Protein AF-A0A9E2EZK0-F1 (afdb_monomer_lite)

pLDDT: mean 88.4, std 8.46, range [56.69, 98.06]

Radius of gyration: 24.18 Å; chains: 1; bounding box: 55×46×65 Å

Structure (mmCIF, N/CA/C/O backbone):
data_AF-A0A9E2EZK0-F1
#
_entry.id   AF-A0A9E2EZK0-F1
#
loop_
_atom_site.group_PDB
_atom_site.id
_atom_site.type_symbol
_atom_site.label_atom_id
_atom_site.label_alt_id
_atom_site.label_comp_id
_atom_site.label_asym_id
_atom_site.label_entity_id
_atom_site.label_seq_id
_atom_site.pdbx_PDB_ins_code
_atom_site.Cartn_x
_atom_site.Cartn_y
_atom_site.Cartn_z
_atom_site.occupancy
_atom_site.B_iso_or_equiv
_atom_site.auth_seq_id
_atom_site.auth_comp_id
_atom_site.auth_asym_id
_atom_site.auth_atom_id
_atom_site.pdbx_PDB_model_num
ATOM 1 N N . ILE A 1 1 ? 18.521 22.315 -2.886 1.00 78.44 1 ILE A N 1
ATOM 2 C CA . ILE A 1 1 ? 18.704 21.002 -2.222 1.00 78.44 1 ILE A CA 1
ATOM 3 C C . ILE A 1 1 ? 19.716 20.173 -2.999 1.00 78.44 1 ILE A C 1
ATOM 5 O O . ILE A 1 1 ? 20.824 20.057 -2.509 1.00 78.44 1 ILE A O 1
ATOM 9 N N . LEU A 1 2 ? 19.418 19.739 -4.230 1.00 88.00 2 LEU A N 1
ATOM 10 C CA . LEU A 1 2 ? 20.352 18.929 -5.036 1.00 88.00 2 LEU A CA 1
ATOM 11 C C . LEU A 1 2 ? 21.701 19.602 -5.347 1.00 88.00 2 LEU A C 1
ATOM 13 O O . LEU A 1 2 ? 22.706 18.924 -5.476 1.00 88.00 2 LEU A O 1
ATOM 17 N N . ALA A 1 3 ? 21.755 20.939 -5.400 1.00 88.62 3 ALA A N 1
ATOM 18 C CA . ALA A 1 3 ? 23.020 21.676 -5.518 1.00 88.62 3 ALA A CA 1
ATOM 19 C C . ALA A 1 3 ? 23.922 21.592 -4.264 1.00 88.62 3 ALA A C 1
ATOM 21 O O . ALA A 1 3 ? 25.078 21.993 -4.319 1.00 88.62 3 ALA A O 1
ATOM 22 N N . ILE A 1 4 ? 23.374 21.142 -3.131 1.00 90.12 4 ILE A N 1
ATOM 23 C CA . ILE A 1 4 ? 24.072 20.996 -1.845 1.00 90.12 4 ILE A CA 1
ATOM 24 C C . ILE A 1 4 ? 24.354 19.514 -1.575 1.00 90.12 4 ILE A C 1
ATOM 26 O O . ILE A 1 4 ? 25.453 19.179 -1.146 1.00 90.12 4 ILE A O 1
ATOM 30 N N . ASP A 1 5 ? 23.372 18.645 -1.824 1.00 87.38 5 ASP A N 1
ATOM 31 C CA . ASP A 1 5 ? 23.476 17.196 -1.650 1.00 87.38 5 ASP A CA 1
ATOM 32 C C . ASP A 1 5 ? 22.608 16.483 -2.699 1.00 87.38 5 ASP A C 1
ATOM 34 O O . ASP A 1 5 ? 21.376 16.586 -2.681 1.00 87.38 5 ASP A O 1
ATOM 38 N N . ASP A 1 6 ? 23.258 15.782 -3.629 1.00 87.88 6 ASP A N 1
ATOM 39 C CA . ASP A 1 6 ? 22.617 14.983 -4.675 1.00 87.88 6 ASP A CA 1
ATOM 40 C C . ASP A 1 6 ? 22.294 13.547 -4.222 1.00 87.88 6 ASP A C 1
ATOM 42 O O . ASP A 1 6 ? 21.644 12.798 -4.952 1.00 87.88 6 ASP A O 1
ATOM 46 N N . GLY A 1 7 ? 22.685 13.171 -3.000 1.00 89.25 7 GLY A N 1
ATOM 47 C CA . GLY A 1 7 ? 22.414 11.876 -2.382 1.00 89.25 7 GLY A CA 1
ATOM 48 C C . GLY A 1 7 ? 21.003 11.739 -1.811 1.00 89.25 7 GLY A C 1
ATOM 49 O O . GLY A 1 7 ? 20.647 10.675 -1.311 1.00 89.25 7 GLY A O 1
ATOM 50 N N . ILE A 1 8 ? 20.179 12.786 -1.876 1.00 90.06 8 ILE A N 1
ATOM 51 C CA . ILE A 1 8 ? 18.811 12.765 -1.351 1.00 90.06 8 ILE A CA 1
ATOM 52 C C . ILE A 1 8 ? 17.875 12.171 -2.412 1.00 90.06 8 ILE A C 1
ATOM 54 O O . ILE A 1 8 ? 17.476 12.858 -3.357 1.00 90.06 8 ILE A O 1
ATOM 58 N N . ALA A 1 9 ? 17.498 10.898 -2.244 1.00 90.44 9 ALA A N 1
ATOM 59 C CA . ALA A 1 9 ? 16.634 10.167 -3.178 1.00 90.44 9 ALA A CA 1
ATOM 60 C C . ALA A 1 9 ? 15.322 10.907 -3.493 1.00 90.44 9 ALA A C 1
ATOM 62 O O . ALA A 1 9 ? 15.000 11.126 -4.659 1.00 90.44 9 ALA A O 1
ATOM 63 N N . GLU A 1 10 ? 14.617 11.382 -2.461 1.00 89.31 10 GLU A N 1
ATOM 64 C CA . GLU A 1 10 ? 13.354 12.119 -2.613 1.00 89.31 10 GLU A CA 1
ATOM 65 C C . GLU A 1 10 ? 13.521 13.388 -3.459 1.00 89.31 10 GLU A C 1
ATOM 67 O O . GLU A 1 10 ? 12.690 13.690 -4.309 1.00 89.31 10 GLU A O 1
ATOM 72 N N . ALA A 1 11 ? 14.619 14.128 -3.281 1.00 92.69 11 ALA A N 1
ATOM 73 C CA . ALA A 1 11 ? 14.857 15.350 -4.043 1.00 92.69 11 ALA A CA 1
ATOM 74 C C . ALA A 1 11 ? 15.100 15.052 -5.530 1.00 92.69 11 ALA A C 1
ATOM 76 O O . ALA A 1 11 ? 14.624 15.800 -6.384 1.00 92.69 11 ALA A O 1
ATOM 77 N N . ASN A 1 12 ? 15.797 13.952 -5.838 1.00 95.00 12 ASN A N 1
ATOM 78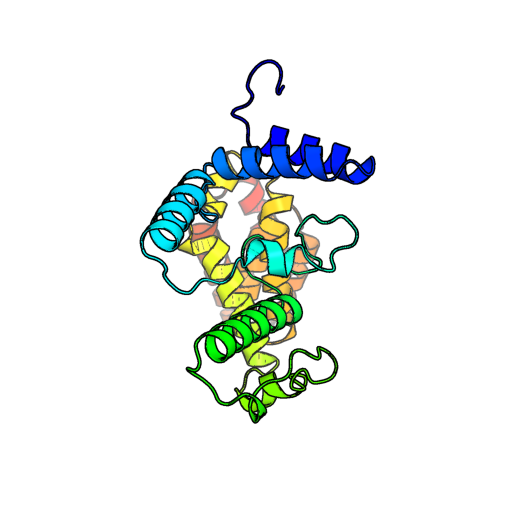 C CA . ASN A 1 12 ? 15.967 13.486 -7.213 1.00 95.00 12 ASN A CA 1
ATOM 79 C C . ASN A 1 12 ? 14.622 13.049 -7.811 1.00 95.00 12 ASN A C 1
ATOM 81 O O . ASN A 1 12 ? 14.287 13.480 -8.910 1.00 95.00 12 ASN A O 1
ATOM 85 N N . PHE A 1 13 ? 13.819 12.274 -7.074 1.00 93.06 13 PHE A N 1
ATOM 86 C CA . PHE A 1 13 ? 12.495 11.838 -7.526 1.00 93.06 13 PHE A CA 1
ATOM 87 C C . PHE A 1 13 ? 11.576 13.025 -7.840 1.00 93.06 13 PHE A C 1
ATOM 89 O O . PHE A 1 13 ? 11.002 13.087 -8.924 1.00 93.06 13 PHE A O 1
ATOM 96 N N . GLN A 1 14 ? 11.485 14.002 -6.934 1.00 94.38 14 GLN A N 1
ATOM 97 C CA . GLN A 1 14 ? 10.648 15.190 -7.129 1.00 94.38 14 GLN A CA 1
ATOM 98 C C . GLN A 1 14 ? 11.101 16.024 -8.335 1.00 94.38 14 GLN A C 1
ATOM 100 O O . GLN A 1 14 ? 10.267 16.486 -9.111 1.00 94.38 14 GLN A O 1
ATOM 105 N N . LEU A 1 15 ? 12.413 16.188 -8.546 1.00 95.88 15 LEU A N 1
ATOM 106 C CA . LEU A 1 15 ? 12.906 16.874 -9.743 1.00 95.88 15 LEU A CA 1
ATOM 107 C C . LEU A 1 15 ? 12.625 16.068 -11.024 1.00 95.88 15 LEU A C 1
ATOM 109 O O . LEU A 1 15 ? 12.275 16.657 -12.044 1.00 95.88 15 LEU A O 1
ATOM 113 N N . GLY A 1 16 ? 12.708 14.736 -10.966 1.00 95.19 16 GLY A N 1
ATOM 114 C CA . GLY A 1 16 ? 12.324 13.860 -12.073 1.00 95.19 16 GLY A CA 1
ATOM 115 C C . GLY A 1 16 ? 10.852 14.022 -12.453 1.00 95.19 16 GLY A C 1
ATOM 116 O O . GLY A 1 16 ? 10.538 14.152 -13.632 1.00 95.19 16 GLY A O 1
ATOM 117 N N . GLN A 1 17 ? 9.954 14.117 -11.466 1.00 94.12 17 GLN A N 1
ATOM 118 C CA . GLN A 1 17 ? 8.530 14.396 -11.698 1.00 94.12 17 GLN A CA 1
ATOM 119 C C . GLN A 1 17 ? 8.310 15.744 -12.395 1.00 94.12 17 GLN A C 1
ATOM 121 O O . GLN A 1 17 ? 7.492 15.840 -13.309 1.00 94.12 17 GLN A O 1
ATOM 126 N N . ILE A 1 18 ? 9.069 16.776 -12.009 1.00 95.88 18 ILE A N 1
ATOM 127 C CA . ILE A 1 18 ? 9.013 18.090 -12.664 1.00 95.88 18 ILE A CA 1
ATOM 128 C C . ILE A 1 18 ? 9.420 17.960 -14.135 1.00 95.88 18 ILE A C 1
ATOM 130 O O . ILE A 1 18 ? 8.661 18.385 -15.003 1.00 95.88 18 ILE A O 1
ATOM 134 N N . TYR A 1 19 ? 10.549 17.316 -14.442 1.00 96.44 19 TYR A N 1
ATOM 135 C CA . TYR A 1 19 ? 10.964 17.112 -15.835 1.00 96.44 19 TYR A CA 1
ATOM 136 C C . TYR A 1 19 ? 9.973 16.270 -16.636 1.00 96.44 19 TYR A C 1
ATOM 138 O O . TYR A 1 19 ? 9.673 16.607 -17.781 1.00 96.44 19 TYR A O 1
ATOM 146 N N . LEU A 1 20 ? 9.380 15.241 -16.032 1.00 93.50 20 LEU A N 1
ATOM 147 C CA . LEU A 1 20 ? 8.346 14.455 -16.695 1.00 93.50 20 LEU A CA 1
ATOM 148 C C . LEU A 1 20 ? 7.122 15.322 -17.040 1.00 93.50 20 LEU A C 1
ATOM 150 O O . LEU A 1 20 ? 6.605 15.234 -18.151 1.00 93.50 20 LEU A O 1
ATOM 154 N N . SER A 1 21 ? 6.713 16.216 -16.131 1.00 93.44 21 SER A N 1
ATOM 155 C CA . SER A 1 21 ? 5.607 17.162 -16.352 1.00 93.44 21 SER A CA 1
ATOM 156 C C . SER A 1 21 ? 5.913 18.228 -17.415 1.00 93.44 21 SER A C 1
ATOM 158 O O . SER A 1 21 ? 5.001 18.732 -18.067 1.00 93.44 21 SER A O 1
ATOM 160 N N . GLU A 1 22 ? 7.194 18.532 -17.634 1.00 95.75 22 GLU A N 1
ATOM 161 C CA . GLU A 1 22 ? 7.690 19.412 -18.700 1.00 95.75 22 GLU A CA 1
ATOM 162 C C . GLU A 1 22 ? 7.888 18.680 -20.042 1.00 95.75 22 GLU A C 1
ATOM 164 O O . GLU A 1 22 ? 8.433 19.265 -20.979 1.00 95.75 22 GLU A O 1
ATOM 169 N N . ASN A 1 23 ? 7.454 17.417 -20.159 1.00 93.81 23 ASN A N 1
ATOM 170 C CA . ASN A 1 23 ? 7.663 16.564 -21.334 1.00 93.81 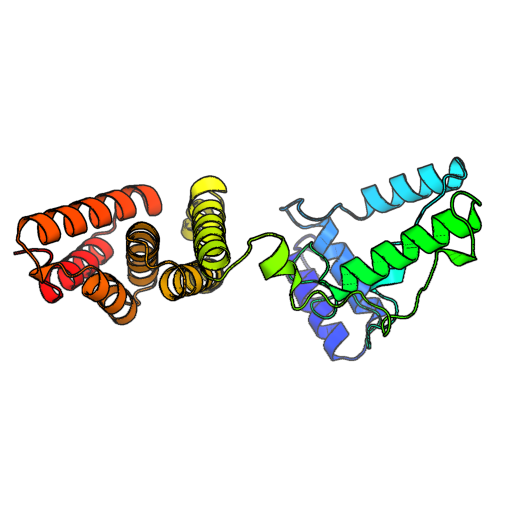23 ASN A CA 1
ATOM 171 C C . ASN A 1 23 ? 9.155 16.354 -21.667 1.00 93.81 23 ASN A C 1
ATOM 173 O O . ASN A 1 23 ? 9.561 16.358 -22.831 1.00 93.81 23 ASN A O 1
ATOM 177 N N . ARG A 1 24 ? 9.975 16.177 -20.623 1.00 95.62 24 ARG A N 1
ATOM 178 C CA . ARG A 1 24 ? 11.425 15.926 -20.683 1.00 95.62 24 ARG A CA 1
ATOM 179 C C . ARG A 1 24 ? 11.757 14.549 -20.085 1.00 95.62 24 ARG A C 1
ATOM 181 O O . ARG A 1 24 ? 12.289 14.458 -18.974 1.00 95.62 24 ARG A O 1
ATOM 188 N N . PRO A 1 25 ? 11.363 13.454 -20.763 1.00 93.31 25 PRO A N 1
ATOM 189 C CA . PRO A 1 25 ? 11.380 12.114 -20.178 1.00 93.31 25 PRO A CA 1
ATOM 190 C C . PRO A 1 25 ? 12.787 11.545 -19.972 1.00 93.31 25 PRO A C 1
ATOM 192 O O . PRO A 1 25 ? 12.992 10.763 -19.046 1.00 93.31 25 PRO A O 1
ATOM 195 N N . ASP A 1 26 ? 13.767 11.942 -20.786 1.00 93.25 26 ASP A N 1
ATOM 196 C CA . ASP A 1 26 ? 15.137 11.441 -20.664 1.00 93.25 26 ASP A CA 1
ATOM 197 C C . ASP A 1 26 ? 15.828 11.995 -19.414 1.00 93.25 26 ASP A C 1
ATOM 199 O O . ASP A 1 26 ? 16.401 11.231 -18.633 1.00 93.25 26 ASP A O 1
ATOM 203 N N . GLU A 1 27 ? 15.694 13.299 -19.157 1.00 95.88 27 GLU A N 1
ATOM 204 C CA . GLU A 1 27 ? 16.198 13.912 -17.926 1.00 95.88 27 GLU A CA 1
ATOM 205 C C . GLU A 1 27 ? 15.446 13.410 -16.688 1.00 95.88 27 GLU A C 1
ATOM 207 O O . GLU A 1 27 ? 16.052 13.196 -15.634 1.00 95.88 27 GLU A O 1
ATOM 212 N N . ALA A 1 28 ? 14.134 13.183 -16.807 1.00 94.81 28 ALA A N 1
ATOM 213 C CA . ALA A 1 28 ? 13.347 12.572 -15.742 1.00 94.81 28 ALA A CA 1
ATOM 214 C C . ALA A 1 28 ? 13.863 11.165 -15.402 1.00 94.81 28 ALA A C 1
ATOM 216 O O . ALA A 1 28 ? 14.084 10.853 -14.230 1.00 94.81 28 ALA A O 1
ATOM 217 N N . ARG A 1 29 ? 14.125 10.335 -16.421 1.00 91.62 29 ARG A N 1
ATOM 218 C CA . ARG A 1 29 ? 14.626 8.964 -16.260 1.00 91.62 29 ARG A CA 1
ATOM 219 C C . ARG A 1 29 ? 15.967 8.925 -15.533 1.00 91.62 29 ARG A C 1
ATOM 221 O O . ARG A 1 29 ? 16.139 8.102 -14.636 1.00 91.62 29 ARG A O 1
ATOM 228 N N . GLU A 1 30 ? 16.900 9.815 -15.871 1.00 93.00 30 GLU A N 1
ATOM 229 C CA . GLU A 1 30 ? 18.194 9.897 -15.179 1.00 93.00 30 GLU A CA 1
ATOM 230 C C . GLU A 1 30 ? 18.010 10.182 -13.679 1.00 93.00 30 GLU A C 1
ATOM 232 O O . GLU A 1 30 ? 18.631 9.538 -12.829 1.00 93.00 30 GLU A O 1
ATOM 237 N N . LEU A 1 31 ? 17.124 11.118 -13.338 1.00 95.19 31 LEU A N 1
ATOM 238 C CA . LEU A 1 31 ? 16.840 11.465 -11.949 1.00 95.19 31 LEU A CA 1
ATOM 239 C C . LEU A 1 31 ? 16.108 10.352 -11.198 1.00 95.19 31 LEU A C 1
ATOM 241 O O . LEU A 1 31 ? 16.398 10.127 -10.023 1.00 95.19 31 LEU A O 1
ATOM 245 N N . PHE A 1 32 ? 15.210 9.618 -11.855 1.00 91.75 32 PHE A N 1
ATOM 246 C CA . PHE A 1 32 ? 14.560 8.461 -11.243 1.00 91.75 32 PHE A CA 1
ATOM 247 C C . PHE A 1 32 ? 15.558 7.344 -10.933 1.00 91.75 32 PHE A C 1
ATOM 249 O O . PHE A 1 32 ? 15.506 6.785 -9.838 1.00 91.75 32 PHE A O 1
ATOM 256 N N . TRP A 1 33 ? 16.525 7.075 -11.815 1.00 90.75 33 TRP A N 1
ATOM 257 C CA . TRP A 1 33 ? 17.602 6.125 -11.515 1.00 90.75 33 TRP A CA 1
ATOM 258 C C . TRP A 1 33 ? 18.494 6.592 -10.365 1.00 90.75 33 TRP A C 1
ATOM 260 O O . TRP A 1 33 ? 18.786 5.802 -9.470 1.00 90.75 33 TRP A O 1
ATOM 270 N N . LYS A 1 34 ? 18.845 7.884 -10.307 1.00 93.06 34 LYS A N 1
ATOM 271 C CA . LYS A 1 34 ? 19.554 8.443 -9.143 1.00 93.06 34 LYS A CA 1
ATOM 272 C C . LYS A 1 34 ? 18.747 8.281 -7.859 1.00 93.06 34 LYS A C 1
ATOM 274 O O . LYS A 1 34 ? 19.319 7.952 -6.826 1.00 93.06 34 LYS A O 1
ATOM 279 N N . ALA A 1 35 ? 17.432 8.484 -7.906 1.00 92.19 35 ALA A N 1
ATOM 280 C CA . ALA A 1 35 ? 16.575 8.276 -6.746 1.00 92.19 35 ALA A CA 1
ATOM 281 C C . ALA A 1 35 ? 16.603 6.811 -6.279 1.00 92.19 35 ALA A C 1
ATOM 283 O O . ALA A 1 35 ? 16.765 6.571 -5.087 1.00 92.19 35 ALA A O 1
ATOM 284 N N . VAL A 1 36 ? 16.530 5.849 -7.207 1.00 89.88 36 VAL A N 1
ATOM 285 C CA . VAL A 1 36 ? 16.648 4.410 -6.907 1.00 89.88 36 VAL A CA 1
ATOM 286 C C . VAL A 1 36 ? 18.004 4.076 -6.281 1.00 89.88 36 VAL A C 1
ATOM 288 O O . VAL A 1 36 ? 18.053 3.424 -5.242 1.00 89.88 36 VAL A O 1
ATOM 291 N N . ASP A 1 37 ? 19.101 4.565 -6.859 1.00 91.19 37 ASP A N 1
ATOM 292 C CA . ASP A 1 37 ? 20.462 4.281 -6.383 1.00 91.19 37 ASP A CA 1
ATOM 293 C C . ASP A 1 37 ? 20.773 4.879 -5.007 1.00 91.19 37 ASP A C 1
ATOM 295 O O . ASP A 1 37 ? 21.700 4.436 -4.323 1.00 91.19 37 ASP A O 1
ATOM 299 N N . ARG A 1 38 ? 20.026 5.910 -4.605 1.00 89.75 38 ARG A N 1
ATOM 300 C CA . ARG A 1 38 ? 20.195 6.610 -3.328 1.00 89.75 38 ARG A CA 1
ATOM 301 C C . ARG A 1 38 ? 19.121 6.265 -2.303 1.00 89.75 38 ARG A C 1
ATOM 303 O O . ARG A 1 38 ? 19.165 6.794 -1.191 1.00 89.75 38 ARG A O 1
ATOM 310 N N . ASP A 1 39 ? 18.169 5.400 -2.646 1.00 85.12 39 ASP A N 1
ATOM 311 C CA . ASP A 1 39 ? 17.144 4.971 -1.706 1.00 85.12 39 ASP A CA 1
ATOM 312 C C . ASP A 1 39 ? 17.771 4.101 -0.604 1.00 85.12 39 ASP A C 1
ATOM 314 O O . ASP A 1 39 ? 18.502 3.140 -0.846 1.00 85.12 39 ASP A O 1
ATOM 318 N N . LEU A 1 40 ? 17.466 4.438 0.648 1.00 76.75 40 LEU A N 1
ATOM 319 C CA . LEU A 1 40 ? 17.879 3.662 1.818 1.00 76.75 40 LEU A CA 1
ATOM 320 C C . LEU A 1 40 ? 17.117 2.333 1.911 1.00 76.75 40 LEU A C 1
ATOM 322 O O . LEU A 1 40 ? 17.509 1.429 2.655 1.00 76.75 40 LEU A O 1
ATOM 326 N N . VAL A 1 41 ? 15.994 2.219 1.202 1.00 71.88 41 VAL A N 1
ATOM 327 C CA . VAL A 1 41 ? 15.182 1.014 1.135 1.00 71.88 41 VAL A CA 1
ATOM 328 C C . VAL A 1 41 ? 15.483 0.270 -0.161 1.00 71.88 41 VAL A C 1
ATOM 330 O O . VAL A 1 41 ? 14.923 0.555 -1.209 1.00 71.88 41 VAL A O 1
ATOM 333 N N . LEU A 1 42 ? 16.311 -0.771 -0.054 1.00 69.25 42 LEU A N 1
ATOM 334 C CA . LEU A 1 42 ? 16.644 -1.687 -1.152 1.00 69.25 42 LEU A CA 1
ATOM 335 C C . LEU A 1 42 ? 15.473 -2.627 -1.506 1.00 69.25 42 LEU A C 1
ATOM 337 O O . LEU A 1 42 ? 15.599 -3.846 -1.442 1.00 69.25 42 LEU A O 1
ATOM 341 N N . LYS A 1 43 ? 14.302 -2.066 -1.818 1.00 75.00 43 LYS A N 1
ATOM 342 C CA . LYS A 1 43 ? 13.217 -2.793 -2.493 1.00 75.00 43 LYS A CA 1
ATOM 343 C C . LYS A 1 43 ? 13.502 -2.924 -3.988 1.00 75.00 43 LYS A C 1
ATOM 345 O O . LYS A 1 43 ? 13.152 -3.928 -4.594 1.00 75.00 43 LYS A O 1
ATOM 350 N N . ARG A 1 44 ? 14.142 -1.902 -4.560 1.00 78.06 44 ARG A N 1
ATOM 351 C CA . ARG A 1 44 ? 14.596 -1.858 -5.949 1.00 78.06 44 ARG A CA 1
ATOM 352 C C . ARG A 1 44 ? 16.093 -2.134 -5.985 1.00 78.06 44 ARG A C 1
ATOM 354 O O . ARG A 1 44 ? 16.834 -1.657 -5.125 1.00 78.06 44 ARG A O 1
ATOM 361 N N . LEU A 1 45 ? 16.531 -2.923 -6.961 1.00 81.81 45 LEU A N 1
ATOM 362 C CA . LEU A 1 45 ? 17.952 -3.179 -7.165 1.00 81.81 45 LEU A CA 1
ATOM 363 C C . LEU A 1 45 ? 18.624 -1.900 -7.689 1.00 81.81 45 LEU A C 1
ATOM 365 O O . LEU A 1 45 ? 18.144 -1.347 -8.680 1.00 81.81 45 LEU A O 1
ATOM 369 N N . PRO A 1 46 ? 19.731 -1.442 -7.074 1.00 87.12 46 PRO A N 1
ATOM 370 C CA . PRO A 1 46 ? 20.512 -0.337 -7.616 1.00 87.12 46 PRO A CA 1
ATOM 371 C C . PRO A 1 46 ? 20.967 -0.630 -9.049 1.00 87.12 46 PRO A C 1
ATOM 373 O O . PRO A 1 46 ? 21.284 -1.777 -9.383 1.00 87.12 46 PRO A O 1
ATOM 376 N N . GLY A 1 47 ? 21.090 0.407 -9.874 1.00 86.25 47 GLY A N 1
ATOM 377 C CA . GLY A 1 47 ? 21.492 0.323 -11.277 1.00 86.25 47 GLY A CA 1
ATOM 378 C C . GLY A 1 47 ? 22.790 -0.457 -11.475 1.00 86.25 47 GLY A C 1
ATOM 379 O O . GLY A 1 47 ? 22.905 -1.247 -12.407 1.00 86.25 47 GLY A O 1
ATOM 380 N N . LYS A 1 48 ? 23.727 -0.381 -10.520 1.00 89.00 48 LYS A N 1
ATOM 381 C CA . LYS A 1 48 ? 24.977 -1.152 -10.589 1.00 89.00 48 LYS A CA 1
ATOM 382 C C . LYS A 1 48 ? 24.767 -2.672 -10.611 1.00 89.00 48 LYS A C 1
ATOM 384 O O . LYS A 1 48 ? 25.541 -3.374 -11.260 1.00 89.00 48 LYS A O 1
ATOM 389 N N . PHE A 1 49 ? 23.748 -3.192 -9.923 1.00 89.00 49 PHE A N 1
ATOM 390 C CA . PHE A 1 49 ? 23.406 -4.618 -9.986 1.00 89.00 49 PHE A CA 1
ATOM 391 C C . PHE A 1 49 ? 22.874 -4.997 -11.364 1.00 89.00 49 PHE A C 1
ATOM 393 O O . PHE A 1 49 ? 23.264 -6.039 -11.895 1.00 89.00 49 PHE A O 1
ATOM 400 N N . ARG A 1 50 ? 22.029 -4.142 -11.954 1.00 86.62 50 ARG A N 1
ATOM 401 C CA . ARG A 1 50 ? 21.552 -4.312 -13.329 1.00 86.62 50 ARG A CA 1
ATOM 402 C C . ARG A 1 50 ? 22.732 -4.336 -14.297 1.00 86.62 50 ARG A C 1
ATOM 404 O O . ARG A 1 50 ? 22.859 -5.301 -15.039 1.00 86.62 50 ARG A O 1
ATOM 411 N N . ASP A 1 51 ? 23.629 -3.354 -14.231 1.00 90.12 51 ASP A N 1
ATOM 412 C CA . ASP A 1 51 ? 24.785 -3.258 -15.130 1.00 90.12 51 ASP A CA 1
ATOM 413 C C . ASP A 1 51 ? 25.668 -4.509 -15.075 1.00 90.12 51 ASP A C 1
ATOM 415 O O . ASP A 1 51 ? 26.006 -5.077 -16.110 1.00 90.12 51 ASP A O 1
ATOM 419 N N . VAL A 1 52 ? 26.004 -4.980 -13.868 1.00 93.88 52 VAL A N 1
ATOM 420 C CA . VAL A 1 52 ? 26.832 -6.184 -13.681 1.00 93.88 52 VAL A CA 1
ATOM 421 C C . VAL A 1 52 ? 26.113 -7.440 -14.175 1.00 93.88 52 VAL A C 1
ATOM 423 O O . VAL A 1 52 ? 26.744 -8.310 -14.776 1.00 93.88 52 VAL A O 1
ATOM 426 N N . SER A 1 53 ? 24.801 -7.542 -13.950 1.00 91.38 53 SER A N 1
ATOM 427 C CA . SER A 1 53 ? 24.000 -8.671 -14.436 1.00 91.38 53 SER A CA 1
ATOM 428 C C . SER A 1 53 ? 23.953 -8.685 -15.964 1.00 91.38 53 SER A C 1
ATOM 430 O O . SER A 1 53 ? 24.194 -9.723 -16.575 1.00 91.38 53 SER A O 1
ATOM 432 N N . MET A 1 54 ? 23.738 -7.524 -16.586 1.00 90.81 54 MET A N 1
ATOM 433 C CA . MET A 1 54 ? 23.709 -7.373 -18.040 1.00 90.81 54 MET A CA 1
ATOM 434 C C . MET A 1 54 ? 25.071 -7.634 -18.680 1.00 90.81 54 MET A C 1
ATOM 436 O O . MET A 1 54 ? 25.142 -8.330 -19.693 1.00 90.81 54 MET A O 1
ATOM 440 N N . GLU A 1 55 ? 26.158 -7.145 -18.081 1.00 94.62 55 GLU A N 1
ATOM 441 C CA . GLU A 1 55 ? 27.522 -7.457 -18.515 1.00 94.62 55 GLU A CA 1
ATOM 442 C C . GLU A 1 55 ? 27.776 -8.967 -18.452 1.00 94.62 55 GLU A C 1
ATOM 444 O O . GLU A 1 55 ? 28.271 -9.560 -19.412 1.00 94.62 55 GLU A O 1
ATOM 449 N N . PHE A 1 56 ? 27.407 -9.608 -17.338 1.00 95.56 56 PHE A N 1
ATOM 450 C CA . PHE A 1 56 ? 27.578 -11.044 -17.158 1.00 95.56 56 PHE A CA 1
ATOM 451 C C . PHE A 1 56 ? 26.789 -11.844 -18.194 1.00 95.56 56 PHE A C 1
ATOM 453 O O . PHE A 1 56 ? 27.360 -12.734 -18.821 1.00 95.56 56 PHE A O 1
ATOM 460 N N . VAL A 1 57 ? 25.508 -11.538 -18.392 1.00 94.31 57 VAL A N 1
ATOM 461 C CA . VAL A 1 57 ? 24.660 -12.249 -19.354 1.00 94.31 57 VAL A CA 1
ATOM 462 C C . VAL A 1 57 ? 25.174 -12.041 -20.778 1.00 94.31 57 VAL A C 1
ATOM 464 O O . VAL A 1 57 ? 25.371 -13.025 -21.486 1.00 94.31 57 VAL A O 1
ATOM 467 N N . THR A 1 58 ? 25.493 -10.802 -21.167 1.00 92.38 58 THR A N 1
ATOM 468 C CA . THR A 1 58 ? 26.014 -10.485 -22.509 1.00 92.38 58 THR A CA 1
ATOM 469 C C . THR A 1 58 ? 27.326 -11.214 -22.784 1.00 92.38 58 THR A C 1
ATOM 471 O O . THR A 1 58 ? 27.480 -11.849 -23.822 1.00 92.38 58 THR A O 1
ATOM 474 N N . ARG A 1 59 ? 28.273 -11.178 -21.838 1.00 96.81 59 ARG A N 1
ATOM 475 C CA . ARG A 1 59 ? 29.582 -11.833 -21.980 1.00 96.81 59 ARG A CA 1
ATOM 476 C C . ARG A 1 59 ? 29.481 -13.353 -22.111 1.00 96.81 59 ARG A C 1
ATOM 478 O O . ARG A 1 59 ? 30.352 -13.956 -22.727 1.00 96.81 59 ARG A O 1
ATOM 485 N N . ASN A 1 60 ? 28.481 -13.964 -21.481 1.00 96.56 60 ASN A N 1
ATOM 486 C CA . ASN A 1 60 ? 28.280 -15.413 -21.501 1.00 96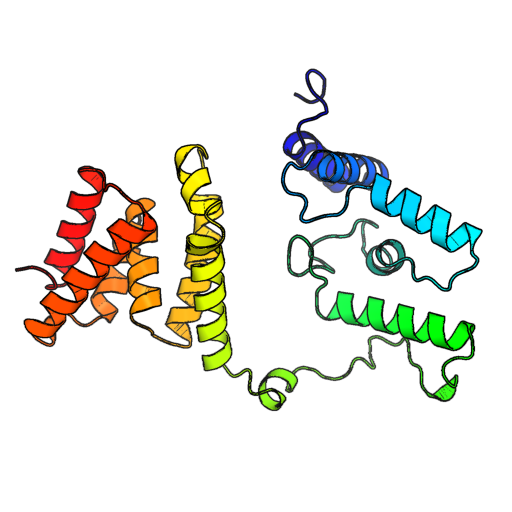.56 60 ASN A CA 1
ATOM 487 C C . ASN A 1 60 ? 27.222 -15.855 -22.525 1.00 96.56 60 ASN A C 1
ATOM 489 O O . ASN A 1 60 ? 26.878 -17.033 -22.544 1.00 96.56 60 ASN A O 1
ATOM 493 N N . GLU A 1 61 ? 26.705 -14.930 -23.342 1.00 91.50 61 GLU A N 1
ATOM 494 C CA . GLU A 1 61 ? 25.682 -15.195 -24.363 1.00 91.50 61 GLU A CA 1
ATOM 495 C C . GLU A 1 61 ? 24.439 -15.905 -23.799 1.00 91.50 61 GLU A C 1
ATOM 497 O O . GLU A 1 61 ? 23.814 -16.734 -24.463 1.00 91.50 61 GLU A O 1
ATOM 502 N N . PHE A 1 62 ? 24.069 -15.598 -22.551 1.00 90.44 62 PHE A N 1
ATOM 503 C CA . PHE A 1 62 ? 22.850 -16.157 -21.985 1.00 90.44 62 PHE A CA 1
ATOM 504 C C . PHE A 1 62 ? 21.615 -15.505 -22.620 1.00 90.44 62 PHE A C 1
ATOM 506 O O . PHE A 1 62 ? 21.588 -14.283 -22.802 1.00 90.44 62 PHE A O 1
ATOM 513 N N . PRO A 1 63 ? 20.558 -16.290 -22.898 1.00 86.19 63 PRO A N 1
ATOM 514 C CA . PRO A 1 63 ? 19.241 -15.739 -23.172 1.00 86.19 63 PRO A CA 1
ATOM 515 C C . PRO A 1 63 ? 18.829 -14.766 -22.069 1.00 86.19 63 PRO A C 1
ATOM 517 O O . PRO A 1 63 ? 18.905 -15.099 -20.885 1.00 86.19 63 PRO A O 1
ATOM 520 N N . TYR A 1 64 ? 18.366 -13.581 -22.454 1.00 88.50 64 TYR A N 1
ATOM 521 C CA . TYR A 1 64 ? 17.784 -12.629 -21.520 1.00 88.50 64 TYR A CA 1
ATOM 522 C C . TYR A 1 64 ? 16.633 -11.870 -22.156 1.00 88.50 64 TYR A C 1
ATOM 524 O O . TYR A 1 64 ? 16.501 -11.794 -23.378 1.00 88.50 64 TYR A O 1
ATOM 532 N N . VAL A 1 65 ? 15.817 -11.292 -21.286 1.00 89.69 65 VAL A N 1
ATOM 533 C CA . VAL A 1 65 ? 14.732 -10.388 -21.633 1.00 89.69 65 VAL A CA 1
ATOM 534 C C . VAL A 1 65 ? 15.043 -9.052 -20.969 1.00 89.69 65 VAL A C 1
ATOM 536 O O . VAL A 1 65 ? 15.293 -9.014 -19.766 1.00 89.69 65 VAL A O 1
ATOM 539 N N . ASP A 1 66 ? 15.067 -7.960 -21.735 1.00 89.25 66 ASP A N 1
ATOM 540 C CA . ASP A 1 66 ? 15.169 -6.616 -21.154 1.00 89.25 66 ASP A CA 1
ATOM 541 C C . ASP A 1 66 ? 13.791 -6.189 -20.640 1.00 89.25 66 ASP A C 1
ATOM 543 O O . ASP A 1 66 ? 12.999 -5.566 -21.347 1.00 89.25 66 ASP A O 1
ATOM 547 N N . GLU A 1 67 ? 13.487 -6.598 -19.411 1.00 89.50 67 GLU A N 1
ATOM 548 C CA . GLU A 1 67 ? 12.194 -6.368 -18.762 1.00 89.50 67 GLU A CA 1
ATOM 549 C C . GLU A 1 67 ? 11.835 -4.879 -18.699 1.00 89.50 67 GLU A C 1
ATOM 551 O O . GLU A 1 67 ? 10.694 -4.504 -18.963 1.00 89.50 67 GLU A O 1
ATOM 556 N N . MET A 1 68 ? 12.817 -4.018 -18.413 1.00 86.06 68 MET A N 1
ATOM 557 C CA . MET A 1 68 ? 12.599 -2.573 -18.338 1.00 86.06 68 MET A CA 1
ATOM 558 C C . MET A 1 68 ? 12.253 -2.002 -19.710 1.00 86.06 68 MET A C 1
ATOM 560 O O . MET A 1 68 ? 11.282 -1.262 -19.823 1.00 86.06 68 MET A O 1
ATOM 564 N N . ALA A 1 69 ? 12.983 -2.393 -20.760 1.00 87.50 69 ALA A N 1
ATOM 565 C CA . ALA A 1 69 ? 12.672 -1.948 -22.116 1.00 87.50 69 ALA A CA 1
ATOM 566 C C . ALA A 1 69 ? 11.289 -2.429 -22.583 1.00 87.50 69 ALA A C 1
ATOM 568 O O . ALA A 1 69 ? 10.586 -1.691 -23.272 1.00 87.50 69 ALA A O 1
ATOM 569 N N . LEU A 1 70 ? 10.879 -3.643 -22.197 1.00 89.94 70 LEU A N 1
ATOM 570 C CA . LEU A 1 70 ? 9.543 -4.158 -22.501 1.00 89.94 70 LEU A CA 1
ATOM 571 C C . LEU A 1 70 ? 8.435 -3.376 -21.796 1.00 89.94 70 LEU A C 1
ATOM 573 O O . LEU A 1 70 ? 7.411 -3.100 -22.412 1.00 89.94 70 LEU A O 1
ATOM 577 N N . LEU A 1 71 ? 8.622 -3.033 -20.523 1.00 89.88 71 LEU A N 1
ATOM 578 C CA . LEU A 1 71 ? 7.626 -2.290 -19.752 1.00 89.88 71 LEU A CA 1
ATOM 579 C C . LEU A 1 71 ? 7.577 -0.804 -20.130 1.00 89.88 71 LEU A C 1
ATOM 581 O O . LEU A 1 71 ? 6.497 -0.219 -20.119 1.00 89.88 71 LEU A O 1
ATOM 585 N N . ASP A 1 72 ? 8.717 -0.203 -20.481 1.00 88.12 72 ASP A N 1
ATOM 586 C CA . ASP A 1 72 ? 8.794 1.166 -21.007 1.00 88.12 72 ASP A CA 1
ATOM 587 C C . ASP A 1 72 ? 8.138 1.269 -22.396 1.00 88.12 72 ASP A C 1
ATOM 589 O O . ASP A 1 72 ? 7.566 2.310 -22.749 1.00 88.12 72 ASP A O 1
ATOM 593 N N . ALA A 1 73 ? 8.195 0.193 -23.188 1.00 85.25 73 ALA A N 1
ATOM 594 C CA . ALA A 1 73 ? 7.553 0.133 -24.491 1.00 85.25 73 ALA A CA 1
ATOM 595 C C . ALA A 1 73 ? 6.027 0.273 -24.359 1.00 85.25 73 ALA A C 1
ATOM 597 O O . ALA A 1 73 ? 5.357 -0.435 -23.610 1.00 85.25 73 ALA A O 1
ATOM 598 N N . GLY A 1 74 ? 5.456 1.211 -25.115 1.00 78.31 74 GLY A N 1
ATOM 599 C CA . GLY A 1 74 ? 4.018 1.484 -25.066 1.00 78.31 74 GLY A CA 1
ATOM 600 C C . GLY A 1 74 ? 3.578 2.271 -23.830 1.00 78.31 74 GLY A C 1
ATOM 6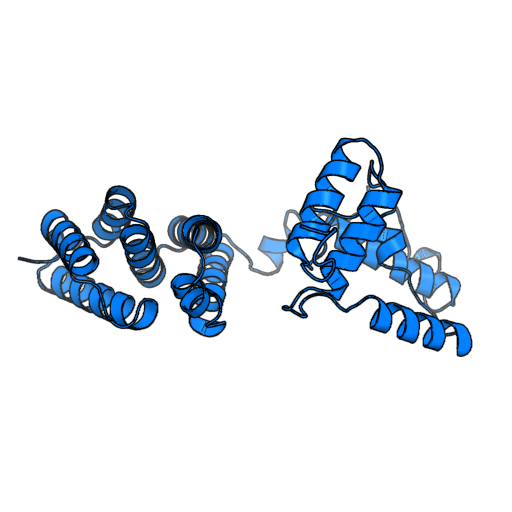01 O O . GLY A 1 74 ? 2.405 2.212 -23.465 1.00 78.31 74 GLY A O 1
ATOM 602 N N . THR A 1 75 ? 4.501 2.982 -23.179 1.00 83.81 75 THR A N 1
ATOM 603 C CA . THR A 1 75 ? 4.180 4.091 -22.273 1.00 83.81 75 THR A CA 1
ATOM 604 C C . THR A 1 75 ? 4.239 5.411 -23.050 1.00 83.81 75 THR A C 1
ATOM 606 O O . THR A 1 75 ? 5.132 5.597 -23.876 1.00 83.81 75 THR A O 1
ATOM 609 N N . ASP A 1 76 ? 3.309 6.338 -22.801 1.00 82.62 76 ASP A N 1
ATOM 610 C CA . ASP A 1 76 ? 3.231 7.605 -23.556 1.00 82.62 76 ASP A CA 1
ATOM 611 C C . ASP A 1 76 ? 4.487 8.475 -23.398 1.00 82.62 76 ASP A C 1
ATOM 613 O O . ASP A 1 76 ? 4.874 9.212 -24.302 1.00 82.62 76 ASP A O 1
ATOM 617 N N . THR A 1 77 ? 5.137 8.379 -22.239 1.00 81.69 77 THR A N 1
ATOM 618 C CA . THR A 1 77 ? 6.317 9.170 -21.877 1.00 81.69 77 THR A CA 1
ATOM 619 C C . THR A 1 77 ? 7.626 8.403 -22.051 1.00 81.69 77 THR A C 1
ATOM 621 O O . THR A 1 77 ? 8.698 8.980 -21.880 1.00 81.69 77 THR A O 1
ATOM 624 N N . GLY A 1 78 ? 7.574 7.100 -22.342 1.00 83.00 78 GLY A N 1
ATOM 625 C CA . GLY A 1 78 ? 8.741 6.218 -22.281 1.00 83.00 78 GLY A CA 1
ATOM 626 C C . GLY A 1 78 ? 9.269 5.990 -20.859 1.00 83.00 78 GLY A C 1
ATOM 627 O O . GLY A 1 78 ? 10.381 5.485 -20.715 1.00 83.00 78 GLY A O 1
ATOM 628 N N . VAL A 1 79 ? 8.544 6.410 -19.817 1.00 85.50 79 VAL A N 1
ATOM 629 C CA . VAL A 1 79 ? 8.940 6.237 -18.416 1.00 85.50 79 VAL A CA 1
ATOM 630 C C . VAL A 1 79 ? 7.928 5.345 -17.710 1.00 85.50 79 VAL A C 1
ATOM 632 O O . VAL A 1 79 ? 6.767 5.724 -17.541 1.00 85.50 79 VAL A O 1
ATOM 635 N N . LEU A 1 80 ? 8.391 4.184 -17.252 1.00 87.25 80 LEU A N 1
ATOM 636 C CA . LEU A 1 80 ? 7.631 3.264 -16.417 1.00 87.25 80 LEU A CA 1
ATOM 637 C C . LEU A 1 80 ? 7.068 3.929 -15.147 1.00 87.25 80 LEU A C 1
ATOM 639 O O . LEU A 1 80 ? 7.797 4.516 -14.344 1.00 87.25 80 LEU A O 1
ATOM 643 N N . GLY A 1 81 ? 5.763 3.764 -14.931 1.00 85.75 81 GLY A N 1
ATOM 644 C CA . GLY A 1 81 ? 5.064 4.158 -13.712 1.00 85.75 81 GLY A CA 1
ATOM 645 C C . GLY A 1 81 ? 3.816 3.308 -13.467 1.00 85.75 81 GLY A C 1
ATOM 646 O O . GLY A 1 81 ? 3.723 2.164 -13.913 1.00 85.75 81 GLY A O 1
ATOM 647 N N . TYR A 1 82 ? 2.823 3.882 -12.784 1.00 84.25 82 TYR A N 1
ATOM 648 C CA . TYR A 1 82 ? 1.566 3.198 -12.427 1.00 84.25 82 TYR A CA 1
ATOM 649 C C . TYR A 1 82 ? 0.675 2.810 -13.618 1.00 84.25 82 TYR A C 1
ATOM 651 O O . TYR A 1 82 ? -0.367 2.191 -13.454 1.00 84.25 82 TYR A O 1
ATOM 659 N N . ASN A 1 83 ? 1.076 3.157 -14.837 1.00 83.88 83 ASN A N 1
ATOM 660 C CA . ASN A 1 83 ? 0.458 2.652 -16.057 1.00 83.88 83 ASN A CA 1
ATOM 661 C C . ASN A 1 83 ? 0.819 1.181 -16.344 1.00 83.88 83 ASN A C 1
ATOM 663 O O . ASN A 1 83 ? 0.137 0.535 -17.129 1.00 83.88 83 ASN A O 1
ATOM 667 N N . ARG A 1 84 ? 1.890 0.650 -15.739 1.00 88.00 84 ARG A N 1
ATOM 668 C CA . ARG A 1 84 ? 2.328 -0.752 -15.890 1.00 88.00 84 ARG A CA 1
ATOM 669 C C . ARG A 1 84 ? 2.688 -1.421 -14.562 1.00 88.00 84 ARG A C 1
ATOM 671 O O . ARG A 1 84 ? 3.054 -2.593 -14.564 1.00 88.00 84 ARG A O 1
ATOM 678 N N . LEU A 1 85 ? 2.615 -0.692 -13.452 1.00 88.44 85 LEU A N 1
ATOM 679 C CA . LEU A 1 85 ? 2.912 -1.168 -12.103 1.00 88.44 85 LEU A CA 1
ATOM 680 C C . LEU A 1 85 ? 1.697 -0.958 -11.196 1.00 88.44 85 LEU A C 1
ATOM 682 O O . LEU A 1 85 ? 1.064 0.093 -11.266 1.00 88.44 85 LEU A O 1
ATOM 686 N N . ASP A 1 86 ? 1.420 -1.919 -10.319 1.00 84.06 86 ASP A N 1
ATOM 687 C CA . ASP A 1 86 ? 0.404 -1.769 -9.268 1.00 84.06 86 ASP A CA 1
ATOM 688 C C . ASP A 1 86 ? 0.967 -1.029 -8.045 1.00 84.06 86 ASP A C 1
ATOM 690 O O . ASP A 1 86 ? 0.238 -0.335 -7.335 1.00 84.06 86 ASP A O 1
ATOM 694 N N . ASP A 1 87 ? 2.275 -1.148 -7.795 1.00 81.12 87 ASP A N 1
ATOM 695 C CA . ASP A 1 87 ? 2.962 -0.456 -6.705 1.00 81.12 87 ASP A CA 1
ATOM 696 C C . ASP A 1 87 ? 4.408 -0.058 -7.058 1.00 81.12 87 ASP A C 1
ATOM 698 O O . ASP A 1 87 ? 4.773 0.096 -8.224 1.00 81.12 87 ASP A O 1
ATOM 702 N N . ASP A 1 88 ? 5.250 0.172 -6.044 1.00 77.50 88 ASP A N 1
ATOM 703 C CA . ASP A 1 88 ? 6.625 0.603 -6.240 1.00 77.50 88 ASP A CA 1
ATOM 704 C C . ASP A 1 88 ? 7.547 -0.464 -6.855 1.00 77.50 88 ASP A C 1
ATOM 706 O O . ASP A 1 88 ? 8.661 -0.106 -7.240 1.00 77.50 88 ASP A O 1
ATOM 710 N N . VAL A 1 89 ? 7.143 -1.731 -6.975 1.00 82.69 89 VAL A N 1
ATOM 711 C CA . VAL A 1 89 ? 7.986 -2.797 -7.553 1.00 82.69 89 VAL A CA 1
ATOM 712 C C . VAL A 1 89 ? 7.232 -3.847 -8.372 1.00 82.69 89 VAL A C 1
ATOM 714 O O . VAL A 1 89 ? 7.861 -4.530 -9.177 1.00 82.69 89 VAL A O 1
ATOM 717 N N . HIS A 1 90 ? 5.923 -4.008 -8.188 1.00 88.94 90 HIS A N 1
ATOM 718 C CA . HIS A 1 90 ? 5.149 -5.080 -8.807 1.00 88.94 90 HIS A CA 1
ATOM 719 C C . HIS A 1 90 ? 4.482 -4.611 -10.111 1.00 88.94 90 HIS A C 1
ATOM 721 O O . HIS A 1 90 ? 3.723 -3.638 -10.090 1.00 88.94 90 HIS A O 1
ATOM 727 N N . PRO A 1 91 ? 4.719 -5.302 -11.244 1.00 90.62 91 PRO A N 1
ATOM 728 C CA . PRO A 1 91 ? 3.980 -5.066 -12.479 1.00 90.62 91 PRO A CA 1
ATOM 729 C C . PRO A 1 91 ? 2.482 -5.324 -12.307 1.00 90.62 91 PRO A C 1
ATOM 731 O O . PRO A 1 91 ? 2.103 -6.292 -11.645 1.00 90.62 91 PRO A O 1
ATOM 734 N N . SER A 1 92 ? 1.660 -4.495 -12.953 1.00 87.69 92 SER A N 1
ATOM 735 C CA . SER A 1 92 ? 0.212 -4.705 -13.071 1.00 87.69 92 SER A CA 1
ATOM 736 C C . SER A 1 92 ? -0.093 -5.961 -13.885 1.00 87.69 92 SER A C 1
ATOM 738 O O . SER A 1 92 ? 0.801 -6.502 -14.534 1.00 87.69 92 SER A O 1
ATOM 740 N N . ILE A 1 93 ? -1.349 -6.422 -13.922 1.00 83.62 93 ILE A N 1
ATOM 741 C CA . ILE A 1 93 ? -1.752 -7.574 -14.761 1.00 83.62 93 ILE A CA 1
ATOM 742 C C . ILE A 1 93 ? -1.270 -7.403 -16.210 1.00 83.62 93 ILE A C 1
ATOM 744 O O . ILE A 1 93 ? -0.692 -8.320 -16.796 1.00 83.62 93 ILE A O 1
ATOM 748 N N . GLU A 1 94 ? -1.444 -6.207 -16.771 1.00 85.12 94 GLU A N 1
ATOM 749 C CA . GLU A 1 94 ? -0.985 -5.900 -18.124 1.00 85.12 94 GLU A CA 1
ATOM 750 C C . GLU A 1 94 ? 0.551 -5.930 -18.227 1.00 85.12 94 GLU A C 1
ATOM 752 O O . GLU A 1 94 ? 1.098 -6.486 -19.181 1.00 85.12 94 GLU A O 1
ATOM 757 N N . GLY A 1 95 ? 1.261 -5.392 -17.228 1.00 89.62 95 GLY A N 1
ATOM 758 C CA . GLY A 1 95 ? 2.722 -5.471 -17.142 1.00 89.62 95 GLY A CA 1
ATOM 759 C C . GLY A 1 95 ? 3.233 -6.915 -17.049 1.00 89.62 95 GLY A C 1
ATOM 760 O O . GLY A 1 95 ? 4.139 -7.297 -17.787 1.00 89.62 95 GLY A O 1
ATOM 761 N N . GLN A 1 96 ? 2.610 -7.749 -16.212 1.00 90.62 96 GLN A N 1
ATOM 762 C CA . GLN A 1 96 ? 2.912 -9.180 -16.089 1.00 90.62 96 GLN A CA 1
ATOM 763 C C . GLN A 1 96 ? 2.723 -9.903 -17.423 1.00 90.62 96 GLN A C 1
ATOM 765 O O . GLN A 1 96 ? 3.571 -10.703 -17.820 1.00 90.62 96 GLN A O 1
ATOM 770 N N . PHE A 1 97 ? 1.641 -9.601 -18.145 1.00 87.38 97 PHE A N 1
ATOM 771 C CA . PHE A 1 97 ? 1.404 -10.187 -19.458 1.00 87.38 97 PHE A CA 1
ATOM 772 C C . PHE A 1 97 ? 2.495 -9.807 -20.465 1.00 87.38 97 PHE A C 1
ATOM 774 O O . PHE A 1 97 ? 2.994 -10.680 -21.174 1.00 87.38 97 PHE A O 1
ATOM 781 N N . ILE A 1 98 ? 2.906 -8.536 -20.509 1.00 88.88 98 ILE A N 1
ATOM 782 C CA . ILE A 1 98 ? 3.989 -8.070 -21.390 1.00 88.88 98 ILE A CA 1
ATOM 783 C C . ILE A 1 98 ? 5.294 -8.814 -21.100 1.00 88.88 98 ILE A C 1
ATOM 785 O O . ILE A 1 98 ? 5.943 -9.303 -22.028 1.00 88.88 98 ILE A O 1
ATOM 789 N N . LEU A 1 99 ? 5.659 -8.951 -19.824 1.00 91.44 99 LEU A N 1
ATOM 790 C CA . LEU A 1 99 ? 6.857 -9.689 -19.421 1.00 91.44 99 LEU A CA 1
ATOM 791 C C . LEU A 1 99 ? 6.768 -11.168 -19.817 1.00 91.44 99 LEU A C 1
ATOM 793 O O . LEU A 1 99 ? 7.713 -11.712 -20.394 1.00 91.44 99 LEU A O 1
ATOM 797 N N . ALA A 1 100 ? 5.623 -11.813 -19.579 1.00 89.75 100 ALA A N 1
ATOM 798 C CA . ALA A 1 100 ? 5.394 -13.205 -19.958 1.00 89.75 100 ALA A CA 1
ATOM 799 C C . ALA A 1 100 ? 5.471 -13.407 -21.482 1.00 89.75 100 ALA A C 1
ATOM 801 O O . ALA A 1 100 ? 6.106 -14.353 -21.953 1.00 89.75 100 ALA A O 1
ATOM 802 N N . ALA A 1 101 ? 4.884 -12.495 -22.261 1.00 87.75 101 ALA A N 1
ATOM 803 C CA . ALA A 1 101 ? 4.956 -12.512 -23.717 1.00 87.75 101 ALA A CA 1
ATOM 804 C C . ALA A 1 101 ? 6.392 -12.292 -24.222 1.00 87.75 101 ALA A C 1
ATOM 806 O O . ALA A 1 101 ? 6.804 -12.942 -25.186 1.00 87.75 101 ALA A O 1
ATOM 807 N N . GLY A 1 102 ? 7.170 -11.426 -23.567 1.00 89.50 102 GLY A N 1
ATOM 808 C CA . GLY A 1 102 ? 8.591 -11.227 -23.849 1.00 89.50 102 GLY A CA 1
ATOM 809 C C . GLY A 1 102 ? 9.431 -12.476 -23.573 1.00 89.50 102 GLY A C 1
ATOM 810 O O . GLY A 1 102 ? 10.236 -12.880 -24.410 1.00 89.50 102 GLY A O 1
ATOM 811 N N . MET A 1 103 ? 9.189 -13.147 -22.445 1.00 90.38 103 MET A N 1
ATOM 812 C CA . MET A 1 103 ? 9.859 -14.405 -22.100 1.00 90.38 103 MET A CA 1
ATOM 813 C C . MET A 1 103 ? 9.503 -15.537 -23.067 1.00 90.38 103 MET A C 1
ATOM 815 O O . MET A 1 103 ? 10.389 -16.244 -23.546 1.00 90.38 103 MET A O 1
ATOM 819 N N . ALA A 1 104 ? 8.222 -15.699 -23.402 1.00 89.19 104 ALA A N 1
ATOM 820 C CA . ALA A 1 104 ? 7.798 -16.700 -24.375 1.00 89.19 104 ALA A CA 1
ATOM 821 C C . ALA A 1 104 ? 8.404 -16.423 -25.760 1.00 89.19 104 ALA A C 1
ATOM 823 O O . ALA A 1 104 ? 8.831 -17.360 -26.437 1.00 89.19 104 ALA A O 1
ATOM 824 N N . ARG A 1 105 ? 8.529 -15.146 -26.154 1.00 87.19 105 ARG A N 1
ATOM 825 C CA . ARG A 1 105 ? 9.227 -14.763 -27.385 1.00 87.19 105 ARG A CA 1
ATOM 826 C C . ARG A 1 105 ? 10.703 -15.139 -27.351 1.00 87.19 105 ARG A C 1
ATOM 828 O O . ARG A 1 105 ? 11.176 -15.748 -28.303 1.00 87.19 105 ARG A O 1
ATOM 835 N N . ALA A 1 106 ? 11.404 -14.835 -26.260 1.00 89.00 106 ALA A N 1
ATOM 836 C CA . ALA A 1 106 ? 12.794 -15.244 -26.104 1.00 89.00 106 ALA A CA 1
ATOM 837 C C . ALA A 1 106 ? 12.918 -16.772 -26.216 1.00 89.00 106 ALA A C 1
ATOM 839 O O . ALA A 1 106 ? 13.695 -17.269 -27.023 1.00 89.00 106 ALA A O 1
ATOM 840 N N . ALA A 1 107 ? 12.089 -17.539 -25.504 1.00 88.88 107 ALA A N 1
ATOM 841 C CA . ALA A 1 107 ? 12.102 -18.998 -25.585 1.00 88.88 107 ALA A CA 1
ATOM 842 C C . ALA A 1 107 ? 11.890 -19.530 -27.019 1.00 88.88 107 ALA A C 1
ATOM 844 O O . ALA A 1 107 ? 12.556 -20.489 -27.411 1.00 88.88 107 ALA A O 1
ATOM 845 N N . LEU A 1 108 ? 11.022 -18.901 -27.819 1.00 88.44 108 LEU A N 1
ATOM 846 C CA . LEU A 1 108 ? 10.872 -19.220 -29.244 1.00 88.44 108 LEU A CA 1
ATOM 847 C C . LEU A 1 108 ? 12.130 -18.927 -30.059 1.00 88.44 108 LEU A C 1
ATOM 849 O O . LEU A 1 108 ? 12.546 -19.767 -30.853 1.00 88.44 108 LEU A O 1
ATOM 853 N N . ASP A 1 109 ? 12.715 -17.742 -29.886 1.00 87.88 109 ASP A N 1
ATOM 854 C CA . ASP A 1 109 ? 13.895 -17.314 -30.644 1.00 87.88 109 ASP A CA 1
ATOM 855 C C . ASP A 1 109 ? 15.104 -18.231 -30.355 1.00 87.88 109 ASP A C 1
ATOM 857 O O . ASP A 1 109 ? 15.945 -18.446 -31.227 1.00 87.88 109 ASP A O 1
ATOM 861 N N . TYR A 1 110 ? 15.134 -18.861 -29.174 1.00 88.56 110 TYR A N 1
ATOM 862 C CA . TYR A 1 110 ? 16.098 -19.901 -28.793 1.00 88.56 110 TYR A CA 1
ATOM 863 C C . TYR A 1 110 ? 15.667 -21.340 -29.142 1.00 88.56 110 TYR A C 1
ATOM 865 O O . TYR A 1 110 ? 16.381 -22.290 -28.822 1.00 88.56 110 TYR A O 1
ATOM 873 N N . GLY A 1 111 ? 14.513 -21.536 -29.787 1.00 89.50 111 GLY A N 1
ATOM 874 C CA . GLY A 1 111 ? 14.015 -22.855 -30.191 1.00 89.50 111 GLY A CA 1
ATOM 875 C C . GLY A 1 111 ? 13.574 -23.759 -29.032 1.00 89.50 111 GLY A C 1
ATOM 876 O O . GLY A 1 111 ? 13.513 -24.976 -29.196 1.00 89.50 111 GLY A O 1
ATOM 877 N N . LEU A 1 112 ? 13.280 -23.188 -27.859 1.00 88.19 112 LEU A N 1
ATOM 878 C CA . LEU A 1 112 ? 12.811 -23.913 -26.670 1.00 88.19 112 LEU A CA 1
ATOM 879 C C . LEU A 1 112 ? 11.299 -24.177 -26.693 1.00 88.19 112 LEU A C 1
ATOM 881 O O . LEU A 1 112 ? 10.816 -25.054 -25.980 1.00 88.19 112 LEU A O 1
ATOM 885 N N . LEU A 1 113 ? 10.557 -23.421 -27.503 1.00 86.50 113 LEU A N 1
ATOM 886 C CA . LEU A 1 113 ? 9.121 -23.574 -27.717 1.00 86.50 113 LEU A CA 1
ATOM 887 C C . LEU A 1 113 ? 8.814 -23.631 -29.226 1.00 86.50 113 LEU A C 1
ATOM 889 O O . LEU A 1 113 ? 9.540 -23.027 -30.019 1.00 86.50 113 LEU A O 1
ATOM 893 N N . PRO A 1 114 ? 7.748 -24.334 -29.648 1.00 84.12 114 PRO A N 1
ATOM 894 C CA . PRO A 1 114 ? 7.298 -24.319 -31.037 1.00 84.12 114 PRO A CA 1
ATOM 895 C C . PRO A 1 114 ? 6.601 -22.991 -31.382 1.00 84.12 114 PRO A C 1
ATOM 897 O O . PRO A 1 114 ? 5.824 -22.471 -30.581 1.00 84.12 114 PRO A O 1
ATOM 900 N N . ALA A 1 115 ? 6.849 -22.451 -32.582 1.00 80.00 115 ALA A N 1
ATOM 901 C CA . ALA A 1 115 ? 6.367 -21.131 -33.023 1.00 80.00 115 ALA A CA 1
ATOM 902 C C . ALA A 1 115 ? 4.838 -20.981 -32.967 1.00 80.00 115 ALA A C 1
ATOM 904 O O . ALA A 1 115 ? 4.319 -19.909 -32.663 1.00 80.00 115 ALA A O 1
ATOM 905 N N . GLU A 1 116 ? 4.119 -22.069 -33.217 1.00 79.81 116 GLU A N 1
ATOM 906 C CA . GLU A 1 116 ? 2.664 -22.160 -33.158 1.00 79.81 116 GLU A CA 1
ATOM 907 C C . GLU A 1 116 ? 2.073 -22.018 -31.743 1.00 79.81 116 GLU A C 1
ATOM 909 O O . GLU A 1 116 ? 0.879 -21.754 -31.616 1.00 79.81 116 GLU A O 1
ATOM 914 N N . ALA A 1 117 ? 2.877 -22.157 -30.682 1.00 68.56 117 ALA A N 1
ATOM 915 C CA . ALA A 1 117 ? 2.418 -22.057 -29.294 1.00 68.56 117 ALA A CA 1
ATOM 916 C C . ALA A 1 117 ? 2.418 -20.621 -28.730 1.00 68.56 117 ALA A C 1
ATOM 918 O O . ALA A 1 117 ? 2.106 -20.432 -27.555 1.00 68.56 117 ALA A O 1
ATOM 919 N N . TYR A 1 118 ? 2.757 -19.605 -29.532 1.00 73.31 118 TYR A N 1
ATOM 920 C CA . TYR A 1 118 ? 2.935 -18.227 -29.066 1.00 73.31 118 TYR A CA 1
ATOM 921 C C . TYR A 1 118 ? 1.957 -17.225 -29.684 1.00 73.31 118 TYR A C 1
ATOM 923 O O . TYR A 1 118 ? 1.693 -17.228 -30.887 1.00 73.31 118 TYR A O 1
ATOM 931 N N . THR A 1 119 ? 1.510 -16.269 -28.868 1.00 68.88 119 THR A N 1
ATOM 932 C CA . THR A 1 119 ? 0.908 -15.025 -29.346 1.00 68.88 119 THR A CA 1
ATOM 933 C C . THR A 1 119 ? 1.351 -13.845 -28.479 1.00 68.88 119 THR A C 1
ATOM 935 O O . THR A 1 119 ? 1.347 -13.937 -27.257 1.00 68.88 119 THR A O 1
ATOM 938 N N . ALA A 1 120 ? 1.747 -12.744 -29.124 1.00 66.69 120 ALA A N 1
ATOM 939 C CA . ALA A 1 120 ? 2.095 -11.477 -28.471 1.00 66.69 120 ALA A CA 1
ATOM 940 C C . ALA A 1 120 ? 0.903 -10.512 -28.375 1.00 66.69 120 ALA A C 1
ATOM 942 O O . ALA A 1 120 ? 1.073 -9.381 -27.936 1.00 66.69 120 ALA A O 1
ATOM 943 N N . ASP A 1 121 ? -0.263 -10.911 -28.888 1.00 73.25 121 ASP A N 1
ATOM 944 C CA . ASP A 1 121 ? -1.416 -10.034 -29.057 1.00 73.25 121 ASP A CA 1
ATOM 945 C C . ASP A 1 121 ? -2.082 -9.769 -27.697 1.00 73.25 121 ASP A C 1
ATOM 947 O O . ASP A 1 121 ? -2.654 -10.702 -27.123 1.00 73.25 121 ASP A O 1
ATOM 951 N N . PRO A 1 122 ? -2.055 -8.527 -27.171 1.00 66.50 122 PRO A N 1
ATOM 952 C CA . PRO A 1 122 ? -2.722 -8.198 -25.916 1.00 66.50 122 PRO A CA 1
ATOM 953 C C . PRO A 1 122 ? -4.236 -8.425 -25.978 1.00 66.50 122 PRO A C 1
ATOM 955 O O . PRO A 1 122 ? -4.849 -8.716 -24.959 1.00 66.50 122 PRO A O 1
ATOM 958 N N . ALA A 1 123 ? -4.847 -8.378 -27.169 1.00 73.88 123 ALA A N 1
ATOM 959 C CA . ALA A 1 123 ? -6.263 -8.702 -27.343 1.00 73.88 123 ALA A CA 1
ATOM 960 C C . ALA A 1 123 ? -6.562 -10.204 -27.179 1.00 73.88 123 ALA A C 1
ATOM 962 O O . ALA A 1 123 ? -7.725 -10.600 -27.118 1.00 73.88 123 ALA A O 1
ATOM 963 N N . ARG A 1 124 ? -5.524 -11.045 -27.109 1.00 73.19 124 ARG A N 1
ATOM 964 C CA . ARG A 1 124 ? -5.605 -12.476 -26.785 1.00 73.19 124 ARG A CA 1
ATOM 965 C C . ARG A 1 124 ? -5.119 -12.783 -25.372 1.00 73.19 124 ARG A C 1
ATOM 967 O O . ARG A 1 124 ? -4.840 -13.946 -25.076 1.00 73.19 124 ARG A O 1
ATOM 974 N N . GLN A 1 125 ? -4.994 -11.765 -24.516 1.00 72.19 125 GLN A N 1
ATOM 975 C CA . GLN A 1 125 ? -4.821 -11.985 -23.085 1.00 72.19 125 GLN A CA 1
ATOM 976 C C . GLN A 1 125 ? -5.892 -12.967 -22.596 1.00 72.19 125 GLN A C 1
ATOM 978 O O . GLN A 1 125 ? -7.056 -12.832 -22.990 1.00 72.19 125 GLN A O 1
ATOM 983 N N . PRO A 1 126 ? -5.523 -13.973 -21.782 1.00 71.56 126 PRO A N 1
ATOM 984 C CA . PRO A 1 126 ? -6.520 -14.785 -21.111 1.00 71.56 126 PRO A CA 1
ATOM 985 C C . PRO A 1 126 ? -7.474 -13.863 -20.357 1.00 71.56 126 PRO A C 1
ATOM 987 O O . PRO A 1 126 ? -7.034 -12.911 -19.711 1.00 71.56 126 PRO A O 1
ATOM 990 N N . ASP A 1 127 ? -8.771 -14.134 -20.452 1.00 75.75 127 ASP A N 1
ATOM 991 C CA . ASP A 1 127 ? -9.732 -13.434 -19.617 1.00 75.75 127 ASP A CA 1
ATOM 992 C C . ASP A 1 127 ? -9.531 -13.893 -18.171 1.00 75.75 127 ASP A C 1
ATOM 994 O O . ASP A 1 127 ? -9.796 -15.046 -17.818 1.00 75.75 127 ASP A O 1
ATOM 998 N N . PHE A 1 128 ? -8.985 -12.998 -17.354 1.00 72.62 128 PHE A N 1
ATOM 999 C CA . PHE A 1 128 ? -8.770 -13.237 -15.935 1.00 72.62 128 PHE A CA 1
ATOM 1000 C C . PHE A 1 128 ? -9.936 -12.729 -15.078 1.00 72.62 128 PHE A C 1
ATOM 1002 O O . PHE A 1 128 ? -9.827 -12.816 -13.856 1.00 72.62 128 PHE A O 1
ATOM 1009 N N . SER A 1 129 ? -11.045 -12.240 -15.663 1.00 74.44 129 SER A N 1
ATOM 1010 C CA . SER A 1 129 ? -12.194 -11.729 -14.894 1.00 74.44 129 SER A CA 1
ATOM 1011 C C . SER A 1 129 ? -12.708 -12.742 -13.874 1.00 74.44 129 SER A C 1
ATOM 1013 O O . SER A 1 129 ? -13.087 -12.379 -12.764 1.00 74.44 129 SER A O 1
ATOM 1015 N N . ASP A 1 130 ? -12.653 -14.022 -14.240 1.00 73.81 130 ASP A N 1
ATOM 1016 C CA . ASP A 1 130 ? -13.152 -15.124 -13.424 1.00 73.81 130 ASP A CA 1
ATOM 1017 C C . ASP A 1 130 ? -12.017 -15.865 -12.705 1.00 73.81 130 ASP A C 1
ATOM 1019 O O . ASP A 1 130 ? -12.272 -16.804 -11.945 1.00 73.81 130 ASP A O 1
ATOM 1023 N N . TYR A 1 131 ? -10.757 -15.460 -12.906 1.00 77.31 131 TYR A N 1
ATOM 1024 C CA . TYR A 1 131 ? -9.596 -16.137 -12.328 1.00 77.31 131 TYR A CA 1
ATOM 1025 C C . TYR A 1 131 ? -9.676 -16.168 -10.807 1.00 77.31 131 TYR A C 1
ATOM 1027 O O . TYR A 1 131 ? -9.489 -17.227 -10.211 1.00 77.31 131 TYR A O 1
ATOM 1035 N N . GLU A 1 132 ? -10.044 -15.041 -10.195 1.00 73.06 132 GLU A N 1
ATOM 1036 C CA . GLU A 1 132 ? -10.281 -14.930 -8.758 1.00 73.06 132 GLU A CA 1
ATOM 1037 C C . GLU A 1 132 ? -11.277 -15.992 -8.270 1.00 73.06 132 GLU A C 1
ATOM 1039 O O . GLU A 1 132 ? -10.996 -16.715 -7.316 1.00 73.06 132 GLU A O 1
ATOM 1044 N N . SER A 1 133 ? -12.382 -16.201 -8.992 1.00 70.25 133 SER A N 1
ATOM 1045 C CA . SER A 1 133 ? -13.356 -17.247 -8.657 1.00 70.25 133 SER A CA 1
ATOM 1046 C C . SER A 1 133 ? -12.780 -18.665 -8.785 1.00 70.25 133 SER A C 1
ATOM 1048 O O . SER A 1 133 ? -13.070 -19.531 -7.958 1.00 70.25 133 SER A O 1
ATOM 1050 N N . HIS A 1 134 ? -11.916 -18.907 -9.775 1.00 74.94 134 HIS A N 1
ATOM 1051 C CA . HIS A 1 134 ? -11.300 -20.212 -10.020 1.00 74.94 134 HIS A CA 1
ATOM 1052 C C . HIS A 1 134 ? -10.247 -20.594 -8.982 1.00 74.94 134 HIS A C 1
ATOM 1054 O O . HIS A 1 134 ? -10.127 -21.774 -8.648 1.00 74.94 134 HIS A O 1
ATOM 1060 N N . ILE A 1 135 ? -9.504 -19.620 -8.455 1.00 80.25 135 ILE A N 1
ATOM 1061 C CA . ILE A 1 135 ? -8.509 -19.857 -7.402 1.00 80.25 135 ILE A CA 1
ATOM 1062 C C . ILE A 1 135 ? -9.083 -19.687 -5.986 1.00 80.25 135 ILE A C 1
ATOM 1064 O O . ILE A 1 135 ? -8.343 -19.805 -5.010 1.00 80.25 135 ILE A O 1
ATOM 1068 N N . GLY A 1 136 ? -10.392 -19.438 -5.860 1.00 79.38 136 GLY A N 1
ATOM 1069 C CA . GLY A 1 136 ? -11.066 -19.246 -4.572 1.00 79.38 136 GLY A CA 1
ATOM 1070 C C . GLY A 1 136 ? -10.741 -17.911 -3.895 1.00 79.38 136 GLY A C 1
ATOM 1071 O O . GLY A 1 136 ? -10.847 -17.794 -2.677 1.00 79.38 136 GLY A O 1
ATOM 1072 N N . PHE A 1 137 ? -10.332 -16.913 -4.673 1.00 84.56 137 PHE A N 1
ATOM 1073 C CA . PHE A 1 137 ? -10.083 -15.544 -4.242 1.00 84.56 137 PHE A CA 1
ATOM 1074 C C . PHE A 1 137 ? -11.382 -14.729 -4.285 1.00 84.56 137 PHE A C 1
ATOM 1076 O O . PHE A 1 137 ? -11.547 -13.812 -5.076 1.00 84.56 137 PHE A O 1
ATOM 1083 N N . ASP A 1 138 ? -12.359 -15.107 -3.468 1.00 86.31 138 ASP A N 1
ATOM 1084 C CA . ASP A 1 138 ? -13.618 -14.369 -3.372 1.00 86.31 138 ASP A CA 1
ATOM 1085 C C . ASP A 1 138 ? -13.473 -13.061 -2.565 1.00 86.31 138 ASP A C 1
ATOM 1087 O O . ASP A 1 138 ? -12.401 -12.714 -2.063 1.00 86.31 138 ASP A O 1
ATOM 1091 N N . ALA A 1 139 ? -14.579 -12.327 -2.402 1.00 89.06 139 ALA A N 1
ATOM 1092 C CA . ALA A 1 139 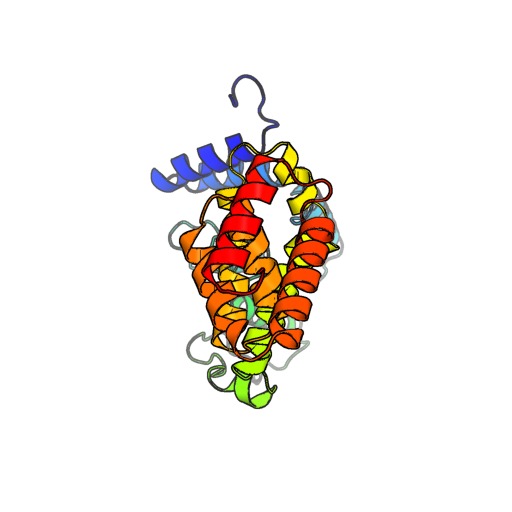? -14.606 -11.111 -1.591 1.00 89.06 139 ALA A CA 1
ATOM 1093 C C . ALA A 1 139 ? -14.049 -11.344 -0.174 1.00 89.06 139 ALA A C 1
ATOM 1095 O O . ALA A 1 139 ? -13.299 -10.520 0.344 1.00 89.06 139 ALA A O 1
ATOM 1096 N N . ASN A 1 140 ? -14.354 -12.487 0.445 1.00 90.19 140 ASN A N 1
ATOM 1097 C CA . ASN A 1 140 ? -13.838 -12.797 1.770 1.00 90.19 140 ASN A CA 1
ATOM 1098 C C . ASN A 1 140 ? -12.315 -13.036 1.749 1.00 90.19 140 ASN A C 1
ATOM 1100 O O . ASN A 1 140 ? -11.616 -12.560 2.641 1.00 90.19 140 ASN A O 1
ATOM 1104 N N . ALA A 1 141 ? -11.770 -13.711 0.735 1.00 89.19 141 ALA A N 1
ATOM 1105 C CA . ALA A 1 141 ? -10.322 -13.813 0.556 1.00 89.19 141 ALA A CA 1
ATOM 1106 C C . ALA A 1 141 ? -9.676 -12.427 0.372 1.00 89.19 141 ALA A C 1
ATOM 1108 O O . ALA A 1 141 ? -8.664 -12.134 1.016 1.00 89.19 141 ALA A O 1
ATOM 1109 N N . ALA A 1 142 ? -10.294 -11.547 -0.424 1.00 89.38 142 ALA A N 1
ATOM 1110 C CA . ALA A 1 142 ? -9.839 -10.171 -0.607 1.00 89.38 142 ALA A CA 1
ATOM 1111 C C . ALA A 1 142 ? -9.824 -9.391 0.721 1.00 89.38 142 ALA A C 1
ATOM 1113 O O . ALA A 1 142 ? -8.823 -8.753 1.049 1.00 89.38 142 ALA A O 1
ATOM 1114 N N . GLY A 1 143 ? -10.881 -9.504 1.532 1.00 93.25 143 GLY A N 1
ATOM 1115 C CA . GLY A 1 143 ? -10.956 -8.886 2.857 1.00 93.25 143 GLY A CA 1
ATOM 1116 C C . GLY A 1 143 ? -9.890 -9.406 3.828 1.00 93.25 143 GLY A C 1
ATOM 1117 O O . GLY A 1 143 ? -9.219 -8.620 4.503 1.00 93.25 143 GLY A O 1
ATOM 1118 N N . GLN A 1 144 ? -9.668 -10.722 3.862 1.00 92.38 144 GLN A N 1
ATOM 1119 C CA . GLN A 1 144 ? -8.618 -11.335 4.683 1.00 92.38 144 GLN A CA 1
ATOM 1120 C C . GLN A 1 144 ? -7.220 -10.883 4.260 1.00 92.38 144 GLN A C 1
ATOM 1122 O O . GLN A 1 144 ? -6.382 -10.577 5.110 1.00 92.38 144 GLN A O 1
ATOM 1127 N N . ILE A 1 145 ? -6.959 -10.809 2.956 1.00 91.44 145 ILE A N 1
ATOM 1128 C CA . ILE A 1 145 ? -5.665 -10.375 2.432 1.00 91.44 145 ILE A CA 1
ATOM 1129 C C . ILE A 1 145 ? -5.435 -8.895 2.693 1.00 91.44 145 ILE A C 1
ATOM 1131 O O . ILE A 1 145 ? -4.327 -8.536 3.086 1.00 91.44 145 ILE A O 1
ATOM 1135 N N . ALA A 1 146 ? -6.459 -8.054 2.567 1.00 93.44 146 ALA A N 1
ATOM 1136 C CA . ALA A 1 146 ? -6.368 -6.645 2.928 1.00 93.44 146 ALA A CA 1
ATOM 1137 C C . ALA A 1 146 ? -6.016 -6.471 4.418 1.00 93.44 146 ALA A C 1
ATOM 1139 O O . ALA A 1 146 ? -5.082 -5.744 4.769 1.00 93.44 146 ALA A O 1
ATOM 1140 N N . TYR A 1 147 ? -6.657 -7.240 5.310 1.00 94.56 147 TYR A N 1
ATOM 1141 C CA . TYR A 1 147 ? -6.284 -7.250 6.727 1.00 94.56 147 TYR A CA 1
ATOM 1142 C C . TYR A 1 147 ? -4.839 -7.713 6.940 1.00 94.56 147 TYR A C 1
ATOM 1144 O O . TYR A 1 147 ? -4.089 -7.063 7.670 1.00 94.56 147 TYR A O 1
ATOM 1152 N N . LEU A 1 148 ? -4.423 -8.808 6.296 1.00 91.88 148 LEU A N 1
ATOM 1153 C CA . LEU A 1 148 ? -3.055 -9.313 6.399 1.00 91.88 148 LEU A CA 1
ATOM 1154 C C . LEU A 1 148 ? -2.040 -8.293 5.881 1.00 91.88 148 LEU A C 1
ATOM 1156 O O . LEU A 1 148 ? -1.029 -8.089 6.543 1.00 91.88 148 LEU A O 1
ATOM 1160 N N . LYS A 1 149 ? -2.308 -7.606 4.765 1.00 89.81 149 LYS A N 1
ATOM 1161 C CA . LYS A 1 149 ? -1.471 -6.518 4.240 1.00 89.81 149 LYS A CA 1
ATOM 1162 C C . LYS A 1 149 ? -1.365 -5.375 5.243 1.00 89.81 149 LYS A C 1
ATOM 1164 O O . LYS A 1 149 ? -0.252 -4.952 5.560 1.00 89.81 149 LYS A O 1
ATOM 1169 N N . ALA A 1 150 ? -2.488 -4.905 5.786 1.00 91.00 150 ALA A N 1
ATOM 1170 C CA . ALA A 1 150 ? -2.509 -3.846 6.790 1.00 91.00 150 ALA A CA 1
ATOM 1171 C C . ALA A 1 150 ? -1.722 -4.241 8.048 1.00 91.00 150 ALA A C 1
ATOM 1173 O O . ALA A 1 150 ? -0.824 -3.518 8.487 1.00 91.00 150 ALA A O 1
ATOM 1174 N N . ALA A 1 151 ? -2.012 -5.419 8.605 1.00 89.56 151 ALA A N 1
ATOM 1175 C CA . ALA A 1 151 ? -1.356 -5.945 9.793 1.00 89.56 151 ALA A CA 1
ATOM 1176 C C . ALA A 1 151 ? 0.139 -6.193 9.552 1.00 89.56 151 ALA A C 1
ATOM 1178 O O . ALA A 1 151 ? 0.958 -5.829 10.391 1.00 89.56 151 ALA A O 1
ATOM 1179 N N . HIS A 1 152 ? 0.519 -6.756 8.408 1.00 87.50 152 HIS A N 1
ATOM 1180 C CA . HIS A 1 152 ? 1.909 -7.029 8.054 1.00 87.50 152 HIS A CA 1
ATOM 1181 C C . HIS A 1 152 ? 2.718 -5.739 7.887 1.00 87.50 152 HIS A C 1
ATOM 1183 O O . HIS A 1 152 ? 3.772 -5.579 8.513 1.00 87.50 152 HIS A O 1
ATOM 1189 N N . ASN A 1 153 ? 2.204 -4.783 7.109 1.00 83.19 153 ASN A N 1
ATOM 1190 C CA . ASN A 1 153 ? 2.863 -3.497 6.904 1.00 83.19 153 ASN A CA 1
ATOM 1191 C C . ASN A 1 153 ? 2.987 -2.720 8.217 1.00 83.19 153 ASN A C 1
ATOM 1193 O O . ASN A 1 153 ? 4.051 -2.178 8.521 1.00 83.19 153 ASN A O 1
ATOM 1197 N N . TYR A 1 154 ? 1.942 -2.717 9.043 1.00 83.81 154 TYR A N 1
ATOM 1198 C CA . TYR A 1 154 ? 1.960 -1.967 10.289 1.00 83.81 154 TYR A CA 1
ATOM 1199 C C . TYR A 1 154 ? 2.757 -2.651 11.417 1.00 83.81 154 TYR A C 1
ATOM 1201 O O . TYR A 1 154 ? 3.591 -2.009 12.065 1.00 83.81 154 TYR A O 1
ATOM 1209 N N . LEU A 1 155 ? 2.515 -3.943 11.666 1.00 77.12 155 LEU A N 1
ATOM 1210 C CA . LEU A 1 155 ? 3.044 -4.688 12.817 1.00 77.12 155 LEU A CA 1
ATOM 1211 C C . LEU A 1 155 ? 4.364 -5.401 12.513 1.00 77.12 155 LEU A C 1
ATOM 1213 O O . LEU A 1 155 ? 5.288 -5.322 13.322 1.00 77.12 155 LEU A O 1
ATOM 1217 N N . THR A 1 156 ? 4.462 -6.108 11.383 1.00 68.88 156 THR A N 1
ATOM 1218 C CA . THR A 1 156 ? 5.609 -6.984 11.087 1.00 68.88 156 THR A CA 1
ATOM 1219 C C . THR A 1 156 ? 6.804 -6.197 10.592 1.00 68.88 156 THR A C 1
ATOM 1221 O O . THR A 1 156 ? 7.918 -6.413 11.066 1.00 68.88 156 THR A O 1
ATOM 1224 N N . PHE A 1 157 ? 6.597 -5.247 9.679 1.00 63.59 157 PHE A N 1
ATOM 1225 C CA . PHE A 1 157 ? 7.737 -4.521 9.142 1.00 63.59 157 PHE A CA 1
ATOM 1226 C C . PHE A 1 157 ? 8.355 -3.537 10.120 1.00 63.59 157 PHE A C 1
ATOM 1228 O O . PHE A 1 157 ? 9.467 -3.099 9.847 1.00 63.59 157 PHE A O 1
ATOM 1235 N N . GLY A 1 158 ? 7.694 -3.174 11.231 1.00 56.69 158 GLY A N 1
ATOM 1236 C CA . GLY A 1 158 ? 8.207 -2.281 12.285 1.00 56.69 158 GLY A CA 1
ATOM 1237 C C . GLY A 1 158 ? 8.595 -0.867 11.821 1.00 56.69 158 GLY A C 1
ATOM 1238 O O . GLY A 1 158 ? 8.670 0.049 12.633 1.00 56.69 158 GLY A O 1
ATOM 1239 N N . ARG A 1 159 ? 8.797 -0.668 10.516 1.00 58.91 159 ARG A N 1
ATOM 1240 C CA . ARG A 1 159 ? 9.239 0.533 9.826 1.00 58.91 159 ARG A CA 1
ATOM 1241 C C . ARG A 1 159 ? 8.177 1.593 9.910 1.00 58.91 159 ARG A C 1
ATOM 1243 O O . ARG A 1 159 ? 8.533 2.712 10.215 1.00 58.91 159 ARG A O 1
ATOM 1250 N N . PHE A 1 160 ? 6.903 1.257 9.727 1.00 67.38 160 PHE A N 1
ATOM 1251 C CA . PHE A 1 160 ? 5.831 2.231 9.902 1.00 67.38 160 PHE A CA 1
ATOM 1252 C C . PHE A 1 160 ? 5.751 2.678 11.358 1.00 67.38 160 PHE A C 1
ATOM 1254 O O . PHE A 1 160 ? 5.905 3.861 11.634 1.00 67.38 160 PHE A O 1
ATOM 1261 N N . ARG A 1 161 ? 5.685 1.741 12.312 1.00 68.69 161 ARG A N 1
ATOM 1262 C CA . ARG A 1 161 ? 5.693 2.065 13.747 1.00 68.69 161 ARG A CA 1
ATOM 1263 C C . ARG A 1 161 ? 6.911 2.891 14.189 1.00 68.69 161 ARG A C 1
ATOM 1265 O O . ARG A 1 161 ? 6.773 3.780 15.026 1.00 68.69 161 ARG A O 1
ATOM 1272 N N . GLN A 1 162 ? 8.101 2.602 13.662 1.00 70.62 162 GLN A N 1
ATOM 1273 C CA . GLN A 1 162 ? 9.305 3.378 13.959 1.00 70.62 162 GLN A CA 1
ATOM 1274 C C . GLN A 1 162 ? 9.317 4.727 13.233 1.00 70.62 162 GLN A C 1
ATOM 1276 O O . GLN A 1 162 ? 9.648 5.726 13.862 1.00 70.62 162 GLN A O 1
ATOM 1281 N N . ARG A 1 163 ? 8.912 4.783 11.958 1.00 71.56 163 ARG A N 1
ATOM 1282 C CA . ARG A 1 163 ? 8.819 6.016 11.158 1.00 71.56 163 ARG A CA 1
ATOM 1283 C C . ARG A 1 163 ? 7.804 6.988 11.731 1.00 71.56 163 ARG A C 1
ATOM 1285 O O . ARG A 1 163 ? 8.112 8.166 11.772 1.00 71.56 163 ARG A O 1
ATOM 1292 N N . LEU A 1 164 ? 6.685 6.518 12.289 1.00 73.75 164 LEU A N 1
ATOM 1293 C CA . LEU A 1 164 ? 5.699 7.365 12.975 1.00 73.75 164 LEU A CA 1
ATOM 1294 C C . LEU A 1 164 ? 6.299 8.268 14.063 1.00 73.75 164 LEU A C 1
ATOM 1296 O O . LEU A 1 164 ? 5.699 9.271 14.427 1.00 73.75 164 LEU A O 1
ATOM 1300 N N . ARG A 1 165 ? 7.464 7.914 14.618 1.00 72.38 165 ARG A N 1
ATOM 1301 C CA . ARG A 1 165 ? 8.135 8.734 15.636 1.00 72.38 165 ARG A CA 1
ATOM 1302 C C . ARG A 1 165 ? 8.925 9.908 15.061 1.00 72.38 165 ARG A C 1
ATOM 1304 O O . ARG A 1 165 ? 9.252 10.813 15.818 1.00 72.38 165 ARG A O 1
ATOM 1311 N N . TRP A 1 166 ? 9.261 9.870 13.776 1.00 73.00 166 TRP A N 1
ATOM 1312 C CA . TRP A 1 166 ? 10.183 10.818 13.143 1.00 73.00 166 TRP A CA 1
ATOM 1313 C C . TRP A 1 166 ? 9.613 11.457 11.871 1.00 73.00 166 TRP A C 1
ATOM 1315 O O . TRP A 1 166 ? 10.117 12.489 11.442 1.00 73.00 166 TRP A O 1
ATOM 1325 N N . ASP A 1 167 ? 8.588 10.855 11.265 1.00 75.56 167 ASP A N 1
ATOM 1326 C CA . ASP A 1 167 ? 7.929 11.366 10.068 1.00 75.56 167 ASP A CA 1
ATOM 1327 C C . ASP A 1 167 ? 6.957 12.501 10.443 1.00 75.56 167 ASP A C 1
ATOM 1329 O O . ASP A 1 167 ? 6.063 12.286 11.269 1.00 75.56 167 ASP A O 1
ATOM 1333 N N . PRO A 1 168 ? 7.102 13.707 9.864 1.00 78.44 168 PRO A N 1
ATOM 1334 C CA . PRO A 1 168 ? 6.198 14.822 10.129 1.00 78.44 168 PRO A CA 1
ATOM 1335 C C . PRO A 1 168 ? 4.802 14.649 9.503 1.00 78.44 168 PRO A C 1
ATOM 1337 O O . PRO A 1 168 ? 3.911 15.430 9.831 1.00 78.44 168 PRO A O 1
ATOM 1340 N N . ARG A 1 169 ? 4.599 13.667 8.612 1.00 82.12 169 ARG A N 1
ATOM 1341 C CA . ARG A 1 169 ? 3.329 13.376 7.925 1.00 82.12 169 ARG A CA 1
ATOM 1342 C C . ARG A 1 169 ? 2.903 11.915 8.124 1.00 82.12 169 ARG A C 1
ATOM 1344 O O . ARG A 1 169 ? 2.876 11.127 7.173 1.00 82.12 169 ARG A O 1
ATOM 1351 N N . PRO A 1 170 ? 2.567 11.515 9.364 1.00 83.31 170 PRO A N 1
ATOM 1352 C CA . PRO A 1 170 ? 2.134 10.150 9.646 1.00 83.31 170 PRO A CA 1
ATOM 1353 C C . PRO A 1 170 ? 0.846 9.768 8.904 1.00 83.31 170 PRO A C 1
ATOM 1355 O O . PRO A 1 170 ? 0.604 8.587 8.677 1.00 83.31 170 PRO A O 1
ATOM 1358 N N . ASP A 1 171 ? 0.032 10.748 8.515 1.00 85.69 171 ASP A N 1
ATOM 1359 C CA . ASP A 1 171 ? -1.195 10.582 7.741 1.00 85.69 171 ASP A CA 1
ATOM 1360 C C . ASP A 1 171 ? -0.936 9.954 6.370 1.00 85.69 171 ASP A C 1
ATOM 1362 O O . ASP A 1 171 ? -1.617 8.997 6.020 1.00 85.69 171 ASP A O 1
ATOM 1366 N N . VAL A 1 172 ? 0.089 10.404 5.641 1.00 81.75 172 VAL A N 1
ATOM 1367 C CA . VAL A 1 172 ? 0.422 9.870 4.307 1.00 81.75 172 VAL A CA 1
ATOM 1368 C C . VAL A 1 172 ? 0.749 8.379 4.382 1.00 81.75 172 VAL A C 1
ATOM 1370 O O . VAL A 1 172 ? 0.302 7.590 3.555 1.00 81.75 172 VAL A O 1
ATOM 1373 N N . LEU A 1 173 ? 1.507 7.981 5.403 1.00 81.56 173 LEU A N 1
ATOM 1374 C CA . LEU A 1 173 ? 1.911 6.591 5.593 1.00 81.56 173 LEU A CA 1
ATOM 1375 C C . LEU A 1 173 ? 0.776 5.713 6.128 1.00 81.56 173 LEU A C 1
ATOM 1377 O O . LEU A 1 173 ? 0.645 4.557 5.727 1.00 81.56 173 LEU A O 1
ATOM 1381 N N . LEU A 1 174 ? -0.010 6.232 7.073 1.00 89.44 174 LEU A N 1
ATOM 1382 C CA . LEU A 1 174 ? -1.089 5.473 7.697 1.00 89.44 174 LEU A CA 1
ATOM 1383 C C . LEU A 1 174 ? -2.334 5.383 6.826 1.00 89.44 174 LEU A C 1
ATOM 1385 O O . LEU A 1 174 ? -3.094 4.440 7.020 1.00 89.44 174 LEU A O 1
ATOM 1389 N N . GLN A 1 175 ? -2.540 6.303 5.882 1.00 91.75 175 GLN A N 1
ATOM 1390 C CA . GLN A 1 175 ? -3.723 6.285 5.027 1.00 91.75 175 GLN A CA 1
ATOM 1391 C C . GLN A 1 175 ? -3.826 4.974 4.250 1.00 91.75 175 GLN A C 1
ATOM 1393 O O . GLN A 1 175 ? -4.851 4.316 4.342 1.00 91.75 175 GLN A O 1
ATOM 1398 N N . PHE A 1 176 ? -2.737 4.529 3.619 1.00 89.31 176 PHE A N 1
ATOM 1399 C CA . PHE A 1 176 ? -2.702 3.243 2.919 1.00 89.31 176 PHE A CA 1
ATOM 1400 C C . PHE A 1 176 ? -3.115 2.068 3.826 1.00 89.31 176 PHE A C 1
ATOM 1402 O O . PHE A 1 176 ? -3.885 1.200 3.432 1.00 89.31 176 PHE A O 1
ATOM 1409 N N . ILE A 1 177 ? -2.647 2.059 5.079 1.00 92.25 177 ILE A N 1
ATOM 1410 C CA . ILE A 1 177 ? -3.004 1.014 6.050 1.00 92.25 177 ILE A CA 1
ATOM 1411 C C . ILE A 1 177 ? -4.487 1.112 6.432 1.00 92.25 177 ILE A C 1
ATOM 1413 O O . ILE A 1 177 ? -5.149 0.090 6.585 1.00 92.25 177 ILE A O 1
ATOM 1417 N N . ILE A 1 178 ? -5.010 2.326 6.604 1.00 95.44 178 ILE A N 1
ATOM 1418 C CA . ILE A 1 178 ? -6.422 2.569 6.921 1.00 95.44 178 ILE A CA 1
ATOM 1419 C C . ILE A 1 178 ? -7.325 2.150 5.754 1.00 95.44 178 ILE A C 1
ATOM 1421 O O . ILE A 1 178 ? -8.366 1.548 6.004 1.00 95.44 178 ILE A O 1
ATOM 1425 N N . ASP A 1 179 ? -6.912 2.391 4.511 1.00 95.12 179 ASP A N 1
ATOM 1426 C CA . ASP A 1 179 ? -7.657 2.004 3.310 1.00 95.12 179 ASP A CA 1
ATOM 1427 C C . ASP A 1 179 ? -7.746 0.475 3.182 1.00 95.12 179 ASP A C 1
ATOM 1429 O O . ASP A 1 179 ? -8.834 -0.071 3.001 1.00 95.12 179 ASP A O 1
ATOM 1433 N N . GLU A 1 180 ? -6.638 -0.240 3.398 1.00 94.75 180 GLU A N 1
ATOM 1434 C CA . GLU A 1 180 ? -6.626 -1.712 3.447 1.00 94.75 180 GLU A CA 1
ATOM 1435 C C . GLU A 1 180 ? -7.521 -2.255 4.579 1.00 94.75 180 GLU A C 1
ATOM 1437 O O . GLU A 1 180 ? -8.250 -3.232 4.407 1.00 94.75 180 GLU A O 1
ATOM 1442 N N . LEU A 1 181 ? -7.551 -1.595 5.743 1.00 96.44 181 LEU A N 1
ATOM 1443 C CA . LEU A 1 181 ? -8.468 -1.969 6.827 1.00 96.44 181 LEU A CA 1
ATOM 1444 C C . LEU A 1 181 ? -9.933 -1.685 6.479 1.00 96.44 181 LEU A C 1
ATOM 1446 O O . LEU A 1 181 ? -10.808 -2.427 6.923 1.00 96.44 181 LEU A O 1
ATOM 1450 N N . ALA A 1 182 ? -10.220 -0.642 5.701 1.00 96.31 182 ALA A N 1
ATOM 1451 C CA . ALA A 1 182 ? -11.566 -0.363 5.215 1.00 96.31 182 ALA A CA 1
ATOM 1452 C C . ALA A 1 182 ? -12.036 -1.448 4.234 1.00 96.31 182 ALA A C 1
ATOM 1454 O O . ALA A 1 182 ? -13.150 -1.950 4.387 1.00 96.31 182 ALA A O 1
ATOM 1455 N N . ILE A 1 183 ? -11.170 -1.878 3.308 1.00 95.19 183 ILE A N 1
ATOM 1456 C CA . ILE A 1 183 ? -11.419 -3.016 2.408 1.00 95.19 183 ILE A CA 1
ATOM 1457 C C . ILE A 1 183 ? -11.675 -4.290 3.222 1.00 95.19 183 ILE A C 1
ATOM 1459 O O . ILE A 1 183 ? -12.674 -4.976 3.000 1.00 95.19 183 ILE A O 1
ATOM 1463 N N . ALA A 1 184 ? -10.826 -4.569 4.218 1.00 96.38 184 ALA A N 1
ATOM 1464 C CA . ALA A 1 184 ? -11.016 -5.699 5.120 1.00 96.38 184 ALA A CA 1
ATOM 1465 C C . ALA A 1 184 ? -12.387 -5.644 5.802 1.00 96.38 184 ALA A C 1
ATOM 1467 O O . ALA A 1 184 ? -13.152 -6.595 5.718 1.00 96.38 184 ALA A O 1
ATOM 1468 N N . ASN A 1 185 ? -12.746 -4.508 6.404 1.00 96.25 185 ASN A N 1
ATOM 1469 C CA . ASN A 1 185 ? -14.023 -4.339 7.097 1.00 96.25 185 ASN A CA 1
ATOM 1470 C C . ASN A 1 185 ? -15.247 -4.447 6.174 1.00 96.25 185 ASN A C 1
ATOM 1472 O O . ASN A 1 185 ? -16.312 -4.848 6.647 1.00 96.25 185 ASN A O 1
ATOM 1476 N N . ALA A 1 186 ? -15.111 -4.074 4.898 1.00 95.69 186 ALA A N 1
ATOM 1477 C CA . ALA A 1 186 ? -16.185 -4.149 3.915 1.00 95.69 186 ALA A CA 1
ATOM 1478 C C . ALA A 1 186 ? -16.485 -5.594 3.492 1.00 95.69 186 ALA A C 1
ATOM 1480 O O . ALA A 1 186 ? -17.653 -5.955 3.353 1.00 95.69 186 ALA A O 1
ATOM 1481 N N . TYR A 1 187 ? -15.451 -6.420 3.317 1.00 94.00 187 TYR A N 1
ATOM 1482 C CA . TYR A 1 187 ? -15.613 -7.776 2.788 1.00 94.00 187 TYR A CA 1
ATOM 1483 C C . TYR A 1 187 ? -15.548 -8.889 3.840 1.00 94.00 187 TYR A C 1
ATOM 1485 O O . TYR A 1 187 ? -16.243 -9.898 3.721 1.00 94.00 187 TYR A O 1
ATOM 1493 N N . THR A 1 188 ? -14.763 -8.692 4.896 1.00 92.31 188 THR A N 1
ATOM 1494 C CA . THR A 1 188 ? -14.598 -9.626 6.014 1.00 92.31 188 THR A CA 1
ATOM 1495 C C . THR A 1 188 ? -14.627 -8.825 7.315 1.00 92.31 188 THR A C 1
ATOM 1497 O O . THR A 1 188 ? -13.572 -8.440 7.818 1.00 92.31 188 THR A O 1
ATOM 1500 N N . PRO A 1 189 ? -15.820 -8.540 7.874 1.00 82.50 189 PRO A N 1
ATOM 1501 C CA . PRO A 1 189 ? -15.980 -7.710 9.066 1.00 82.50 189 PRO A CA 1
ATOM 1502 C C . PRO A 1 189 ? -15.426 -8.399 10.324 1.00 82.50 189 PRO A C 1
ATOM 1504 O O . PRO A 1 189 ? -16.172 -8.881 11.177 1.00 82.50 189 PRO A O 1
ATOM 1507 N N . ASP A 1 190 ? -14.105 -8.437 10.441 1.00 89.56 190 ASP A N 1
ATOM 1508 C CA . ASP A 1 190 ? -13.375 -8.968 11.577 1.00 89.56 190 ASP A CA 1
ATOM 1509 C C . ASP A 1 190 ? -13.244 -7.902 12.673 1.00 89.56 190 ASP A C 1
ATOM 1511 O O . ASP A 1 190 ? -13.156 -6.694 12.440 1.00 89.56 190 ASP A O 1
ATOM 1515 N N . ALA A 1 191 ? -13.245 -8.348 13.924 1.00 95.62 191 ALA A N 1
ATOM 1516 C CA . ALA A 1 191 ? -13.040 -7.454 15.046 1.00 95.62 191 ALA A CA 1
ATOM 1517 C C . ALA A 1 191 ? -11.604 -6.907 15.057 1.00 95.62 191 ALA A C 1
ATOM 1519 O O . ALA A 1 191 ? -11.403 -5.750 15.425 1.00 95.62 191 ALA A O 1
ATOM 1520 N N . ALA A 1 192 ? -10.604 -7.688 14.623 1.00 95.38 192 ALA A N 1
ATOM 1521 C CA . ALA A 1 192 ? -9.210 -7.255 14.673 1.00 95.38 192 ALA A CA 1
ATOM 1522 C C . ALA A 1 192 ? -8.898 -6.116 13.690 1.00 95.38 192 ALA A C 1
ATOM 1524 O O . ALA A 1 192 ? -8.154 -5.196 14.052 1.00 95.38 192 ALA A O 1
ATOM 1525 N N . SER A 1 193 ? -9.489 -6.123 12.489 1.00 96.31 193 SER A N 1
ATOM 1526 C CA . SER A 1 193 ? -9.382 -5.009 11.538 1.00 96.31 193 SER A CA 1
ATOM 1527 C C . SER A 1 193 ? -10.014 -3.732 12.096 1.00 96.31 193 SER A C 1
ATOM 1529 O O . SER A 1 193 ? -9.407 -2.662 12.015 1.00 96.31 193 SER A O 1
ATOM 1531 N N . ARG A 1 194 ? -11.179 -3.835 12.749 1.00 97.31 194 ARG A N 1
ATOM 1532 C CA . ARG A 1 194 ? -11.825 -2.698 13.426 1.00 97.31 194 ARG A CA 1
ATOM 1533 C C . ARG A 1 194 ? -10.991 -2.173 14.585 1.00 97.31 194 ARG A C 1
ATOM 1535 O O . ARG A 1 194 ? -10.769 -0.971 14.654 1.00 97.31 194 ARG A O 1
ATOM 1542 N N . TYR A 1 195 ? -10.459 -3.045 15.445 1.00 97.50 195 TYR A N 1
ATOM 1543 C CA . TYR A 1 195 ? -9.603 -2.622 16.555 1.00 97.50 195 TYR A CA 1
ATOM 1544 C C . TYR A 1 195 ? -8.379 -1.852 16.063 1.00 97.50 195 TYR A C 1
ATOM 1546 O O . TYR A 1 195 ? -8.089 -0.770 16.576 1.00 97.50 195 TYR A O 1
ATOM 1554 N N . LEU A 1 196 ? -7.670 -2.378 15.059 1.00 95.75 196 LEU A N 1
ATOM 1555 C CA . LEU A 1 196 ? -6.510 -1.691 14.502 1.00 95.75 196 LEU A CA 1
ATOM 1556 C C . LEU A 1 196 ? -6.920 -0.377 13.821 1.00 95.75 196 LEU A C 1
ATOM 1558 O O . LEU A 1 196 ? -6.298 0.653 14.076 1.00 95.75 196 LEU A O 1
ATOM 1562 N N . GLY A 1 197 ? -8.000 -0.378 13.037 1.00 96.62 197 GLY A N 1
ATOM 1563 C CA . GLY A 1 197 ? -8.520 0.818 12.371 1.00 96.62 197 GLY A CA 1
ATOM 1564 C C . GLY A 1 197 ? -8.905 1.927 13.352 1.00 96.62 197 GLY A C 1
ATOM 1565 O O . GLY A 1 197 ? -8.527 3.080 13.148 1.00 96.62 197 GLY A O 1
ATOM 1566 N N . THR A 1 198 ? -9.579 1.594 14.458 1.00 97.94 198 THR A N 1
ATOM 1567 C CA . THR A 1 198 ? -9.913 2.539 15.535 1.00 97.94 198 THR A CA 1
ATOM 1568 C C . THR A 1 198 ? -8.647 3.160 16.119 1.00 97.94 198 THR A C 1
ATOM 1570 O O . THR A 1 198 ? -8.558 4.379 16.252 1.00 97.94 198 THR A O 1
ATOM 1573 N N . VAL A 1 199 ? -7.642 2.338 16.435 1.00 96.31 199 VAL A N 1
ATOM 1574 C CA . VAL A 1 199 ? -6.375 2.801 17.021 1.00 96.31 199 VAL A CA 1
ATOM 1575 C C . VAL A 1 199 ? -5.649 3.783 16.101 1.00 96.31 199 VAL A C 1
ATOM 1577 O O . VAL A 1 199 ? -5.183 4.829 16.560 1.00 96.31 199 VAL A O 1
ATOM 1580 N N . LEU A 1 200 ? -5.567 3.476 14.805 1.00 95.00 200 LEU A N 1
ATOM 1581 C CA . LEU A 1 200 ? -4.875 4.327 13.833 1.00 95.00 200 LEU A CA 1
ATOM 1582 C C . LEU A 1 200 ? -5.631 5.632 13.563 1.00 95.00 200 LEU A C 1
ATOM 1584 O O . LEU A 1 200 ? -5.011 6.695 13.533 1.00 95.00 200 LEU A O 1
ATOM 1588 N N . ASN A 1 201 ? -6.960 5.588 13.460 1.00 97.44 201 ASN A N 1
ATOM 1589 C CA . ASN A 1 201 ? -7.771 6.796 13.303 1.00 97.44 201 ASN A CA 1
ATOM 1590 C C . ASN A 1 201 ? -7.665 7.720 14.529 1.00 97.44 201 ASN A C 1
ATOM 1592 O O . ASN A 1 201 ? -7.416 8.916 14.377 1.00 97.44 201 ASN A O 1
ATOM 1596 N N . LEU A 1 202 ? -7.718 7.184 15.755 1.00 97.00 202 LEU A N 1
ATOM 1597 C CA . LEU A 1 202 ? -7.512 7.976 16.980 1.00 97.00 202 LEU A CA 1
ATOM 1598 C C . LEU A 1 202 ? -6.109 8.581 17.085 1.00 97.00 202 LEU A C 1
ATOM 1600 O O . LEU A 1 202 ? -5.934 9.673 17.648 1.00 97.00 202 LEU A O 1
ATOM 1604 N N . TYR A 1 203 ? -5.104 7.873 16.568 1.00 93.56 203 TYR A N 1
ATOM 1605 C CA . TYR A 1 203 ? -3.738 8.375 16.492 1.00 93.56 203 TYR A CA 1
ATOM 1606 C C . TYR A 1 203 ? -3.650 9.592 15.560 1.00 93.56 203 TYR A C 1
ATOM 1608 O O . TYR A 1 203 ? -3.049 10.594 15.944 1.00 93.56 203 TYR A O 1
ATOM 1616 N N . LEU A 1 204 ? -4.334 9.549 14.412 1.00 93.81 204 LEU A N 1
ATOM 1617 C CA . LEU A 1 204 ? -4.449 10.663 13.462 1.00 93.81 204 LEU A CA 1
ATOM 1618 C C . LEU A 1 204 ? -5.454 11.755 13.879 1.00 93.81 204 LEU A C 1
ATOM 1620 O O . LEU A 1 204 ? -5.620 12.736 13.161 1.00 93.81 204 LEU A O 1
ATOM 1624 N N . GLY A 1 205 ? -6.133 11.605 15.021 1.00 95.25 205 GLY A N 1
ATOM 1625 C CA . GLY A 1 205 ? -7.145 12.561 15.489 1.00 95.25 205 GLY A CA 1
ATOM 1626 C C . GLY A 1 205 ? -8.497 12.467 14.771 1.00 95.25 205 GLY A C 1
ATOM 1627 O O . GLY A 1 205 ? -9.321 13.363 14.918 1.00 95.25 205 GLY A O 1
ATOM 1628 N N . ARG A 1 206 ? -8.746 11.385 14.028 1.00 97.38 206 ARG A N 1
ATOM 1629 C CA . ARG A 1 206 ? -9.998 11.099 13.314 1.00 97.38 206 ARG A CA 1
ATOM 1630 C C . ARG A 1 206 ? -10.992 10.387 14.232 1.00 97.38 206 ARG A C 1
ATOM 1632 O O . ARG A 1 206 ? -11.235 9.188 14.118 1.00 97.38 206 ARG A O 1
ATOM 1639 N N . THR A 1 207 ? -11.497 11.118 15.221 1.00 97.38 207 THR A N 1
ATOM 1640 C CA . THR A 1 207 ? -12.351 10.552 16.278 1.00 97.38 207 THR A CA 1
ATOM 1641 C C . THR A 1 207 ? -13.665 9.988 15.733 1.00 97.38 207 THR A C 1
ATOM 1643 O O . THR A 1 207 ? -14.085 8.928 16.186 1.00 97.38 207 THR A O 1
ATOM 1646 N N . ASP A 1 208 ? -14.271 10.640 14.740 1.00 97.75 208 ASP A N 1
ATOM 1647 C CA . ASP A 1 208 ? -15.555 10.209 14.171 1.00 97.75 208 ASP A CA 1
ATOM 1648 C C . ASP A 1 208 ? -15.425 8.870 13.431 1.00 97.75 208 ASP A C 1
ATOM 1650 O O . ASP A 1 208 ? -16.198 7.945 13.683 1.00 97.75 208 ASP A O 1
ATOM 1654 N N . ASP A 1 209 ? -14.387 8.717 12.602 1.00 97.69 209 ASP A N 1
ATOM 1655 C CA . ASP A 1 209 ? -14.082 7.455 11.911 1.00 97.69 209 ASP A CA 1
ATOM 1656 C C . ASP A 1 209 ? -13.812 6.327 12.919 1.00 97.69 209 ASP A C 1
ATOM 1658 O O . ASP A 1 209 ? -14.279 5.196 12.772 1.00 97.69 209 ASP A O 1
ATOM 1662 N N . ALA A 1 210 ? -13.083 6.639 13.996 1.00 98.06 210 ALA A N 1
ATOM 1663 C CA . ALA A 1 21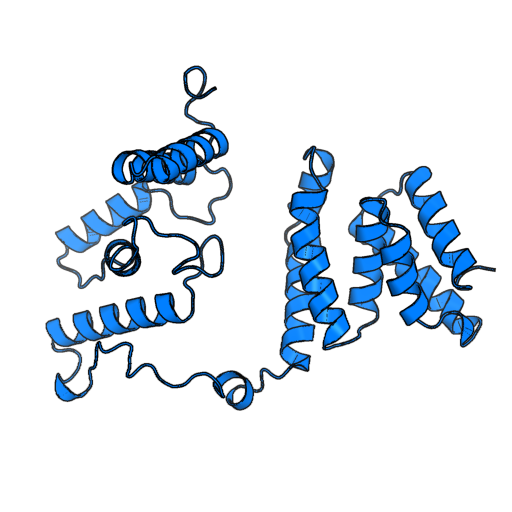0 ? -12.829 5.689 15.069 1.00 98.06 210 ALA A CA 1
ATOM 1664 C C . ALA A 1 210 ? -14.116 5.268 15.794 1.00 98.06 210 ALA A C 1
ATOM 1666 O O . ALA A 1 210 ? -14.274 4.082 16.089 1.00 98.06 210 ALA A O 1
ATOM 1667 N N . ALA A 1 211 ? -15.030 6.205 16.060 1.00 97.94 211 ALA A N 1
ATOM 1668 C CA . ALA A 1 211 ? -16.311 5.929 16.702 1.00 97.94 211 ALA A CA 1
ATOM 1669 C C . ALA A 1 211 ? -17.199 5.030 15.835 1.00 97.94 211 ALA A C 1
ATOM 1671 O O . ALA A 1 211 ? -17.749 4.059 16.347 1.00 97.94 211 ALA A O 1
ATOM 1672 N N . GLN A 1 212 ? -17.253 5.259 14.518 1.00 97.62 212 GLN A N 1
ATOM 1673 C CA . GLN A 1 212 ? -17.995 4.394 13.591 1.00 97.62 212 GLN A CA 1
ATOM 1674 C C . GLN A 1 212 ? -17.503 2.940 13.629 1.00 97.62 212 GLN A C 1
ATOM 1676 O O . GLN A 1 212 ? -18.306 2.004 13.669 1.00 97.62 212 GLN A O 1
ATOM 1681 N N . LEU A 1 213 ? -16.182 2.735 13.673 1.00 97.81 213 LEU A N 1
ATOM 1682 C CA . LEU A 1 213 ? -15.593 1.399 13.788 1.00 97.81 213 LEU A CA 1
ATOM 1683 C C . LEU A 1 213 ? -15.932 0.726 15.126 1.00 97.81 213 LEU A C 1
ATOM 1685 O O . LEU A 1 213 ? -16.157 -0.485 15.154 1.00 97.81 213 LEU A O 1
ATOM 1689 N N . VAL A 1 214 ? -15.992 1.495 16.220 1.00 97.75 214 VAL A N 1
ATOM 1690 C CA . VAL A 1 214 ? -16.360 0.974 17.545 1.00 97.75 214 VAL A CA 1
ATOM 1691 C C . VAL A 1 214 ? -17.852 0.664 17.643 1.00 97.75 214 VAL A C 1
ATOM 1693 O O . VAL A 1 214 ? -18.211 -0.389 18.167 1.00 97.75 214 VAL A O 1
ATOM 1696 N N . ALA A 1 215 ? -18.716 1.508 17.080 1.00 96.94 215 ALA A N 1
ATOM 1697 C CA . ALA A 1 215 ? -20.158 1.278 17.025 1.00 96.94 215 ALA A CA 1
ATOM 1698 C C . ALA A 1 215 ? -20.492 -0.071 16.360 1.00 96.94 215 ALA A C 1
ATOM 1700 O O . ALA A 1 215 ? -21.340 -0.822 16.843 1.00 96.94 215 ALA A O 1
ATOM 1701 N N . ALA A 1 216 ? -19.758 -0.434 15.302 1.00 96.81 216 ALA A N 1
ATOM 1702 C CA . ALA A 1 216 ? -19.919 -1.702 14.587 1.00 96.81 216 ALA A CA 1
ATOM 1703 C C . ALA A 1 216 ? -19.520 -2.957 15.396 1.00 96.81 216 ALA A C 1
ATOM 1705 O O . ALA A 1 216 ? -19.766 -4.076 14.946 1.00 96.81 216 ALA A O 1
ATOM 1706 N N . LEU A 1 217 ? -18.896 -2.798 16.570 1.00 96.75 217 LEU A N 1
ATOM 1707 C CA . LEU A 1 217 ? -18.552 -3.897 17.483 1.00 96.75 217 LEU A CA 1
ATOM 1708 C C . LEU A 1 217 ? -19.660 -4.204 18.505 1.00 96.75 217 LEU A C 1
ATOM 1710 O O . LEU A 1 217 ? -19.509 -5.140 19.295 1.00 96.75 217 LEU A O 1
ATOM 1714 N N . ASP A 1 218 ? -20.747 -3.425 18.489 1.00 95.00 218 ASP A N 1
ATOM 1715 C CA . ASP A 1 218 ? -21.961 -3.612 19.288 1.00 95.00 218 ASP A CA 1
ATOM 1716 C C . ASP A 1 218 ? -21.695 -3.805 20.792 1.00 95.00 218 ASP A C 1
ATOM 1718 O O . ASP A 1 218 ? -22.092 -4.784 21.426 1.00 95.00 218 ASP A O 1
ATOM 1722 N N . CYS A 1 219 ? -20.998 -2.843 21.402 1.00 95.69 219 CYS A N 1
ATOM 1723 C CA . CYS A 1 219 ? -20.719 -2.861 22.842 1.00 95.69 219 CYS A CA 1
ATOM 1724 C C . CYS A 1 219 ? -21.984 -2.899 23.711 1.00 95.69 219 CYS A C 1
ATOM 1726 O O . CYS A 1 219 ? -21.935 -3.351 24.854 1.00 95.69 219 CYS A O 1
ATOM 1728 N N . ARG A 1 220 ? -23.123 -2.441 23.182 1.00 94.81 220 ARG A N 1
ATOM 1729 C CA . ARG A 1 220 ? -24.397 -2.389 23.908 1.00 94.81 220 ARG A CA 1
ATOM 1730 C C . ARG A 1 220 ? -25.124 -3.733 23.935 1.00 94.81 220 ARG A C 1
ATOM 1732 O O . ARG A 1 220 ? -26.067 -3.866 24.712 1.00 94.81 220 ARG A O 1
ATOM 1739 N N . ALA A 1 221 ? -24.665 -4.732 23.175 1.00 95.94 221 ALA A N 1
ATOM 1740 C CA . ALA A 1 221 ? -25.218 -6.083 23.205 1.00 95.94 221 ALA A CA 1
ATOM 1741 C C . ALA A 1 221 ? -25.188 -6.707 24.610 1.00 95.94 221 ALA A C 1
ATOM 1743 O O . ALA A 1 221 ? -26.142 -7.368 25.021 1.00 95.94 221 ALA A O 1
ATOM 1744 N N . SER A 1 222 ? -24.094 -6.518 25.359 1.00 97.00 222 SER A N 1
ATOM 1745 C CA . SER A 1 222 ? -23.966 -6.977 26.747 1.00 97.00 222 SER A CA 1
ATOM 1746 C C . SER A 1 222 ? -22.782 -6.324 27.467 1.00 97.00 222 SER A C 1
ATOM 1748 O O . SER A 1 222 ? -21.818 -5.882 26.843 1.00 97.00 222 SER A O 1
ATOM 1750 N N . ALA A 1 223 ? -22.802 -6.336 28.804 1.00 96.75 223 ALA A N 1
ATOM 1751 C CA . ALA A 1 223 ? -21.665 -5.883 29.612 1.00 96.75 223 ALA A CA 1
ATOM 1752 C C . ALA A 1 223 ? -20.382 -6.694 29.335 1.00 96.75 223 ALA A C 1
ATOM 1754 O O . ALA A 1 223 ? -19.282 -6.144 29.337 1.00 96.75 223 ALA A O 1
ATOM 1755 N N . GLU A 1 224 ? -20.520 -7.993 29.049 1.00 97.00 224 GLU A N 1
ATOM 1756 C CA . GLU A 1 224 ? -19.391 -8.844 28.672 1.00 97.00 224 GLU A CA 1
ATOM 1757 C C . GLU A 1 224 ? -18.799 -8.414 27.321 1.00 97.00 224 GLU A C 1
ATOM 1759 O O . GLU A 1 224 ? -17.581 -8.307 27.189 1.00 97.00 224 GLU A O 1
ATOM 1764 N N . GLN A 1 225 ? -19.644 -8.105 26.329 1.00 95.94 225 GLN A N 1
ATOM 1765 C CA . GLN A 1 225 ? -19.191 -7.616 25.026 1.00 95.94 225 GLN A CA 1
ATOM 1766 C C . GLN A 1 225 ? -18.475 -6.266 25.151 1.00 95.94 225 GLN A C 1
ATOM 1768 O O . GLN A 1 225 ? -17.372 -6.122 24.621 1.00 95.94 225 GLN A O 1
ATOM 1773 N N . ALA A 1 226 ? -19.034 -5.320 25.912 1.00 97.00 226 ALA A N 1
ATOM 1774 C CA . ALA A 1 226 ? -18.381 -4.049 26.227 1.00 97.00 226 ALA A CA 1
ATOM 1775 C C . ALA A 1 226 ? -16.987 -4.258 26.847 1.00 97.00 226 ALA A C 1
ATOM 1777 O O . ALA A 1 226 ? -15.999 -3.678 26.387 1.00 97.00 226 ALA A O 1
ATOM 1778 N N . GLN A 1 227 ? -16.879 -5.149 27.842 1.00 96.62 227 GLN A N 1
ATOM 1779 C CA . GLN A 1 227 ? -15.608 -5.468 28.491 1.00 96.62 227 GLN A CA 1
ATOM 1780 C C . GLN A 1 227 ? -14.597 -6.087 27.514 1.00 96.62 227 GLN A C 1
ATOM 1782 O O . GLN A 1 227 ? -13.424 -5.701 27.537 1.00 96.62 227 GLN A O 1
ATOM 1787 N N . ARG A 1 228 ? -15.031 -7.011 26.643 1.00 97.12 228 ARG A N 1
ATOM 1788 C CA . ARG A 1 228 ? -14.173 -7.625 25.615 1.00 97.12 228 ARG A CA 1
ATOM 1789 C C . ARG A 1 228 ? -13.633 -6.587 24.635 1.00 97.12 228 ARG A C 1
ATOM 1791 O O . ARG A 1 228 ? -12.425 -6.558 24.408 1.00 97.12 228 ARG A O 1
ATOM 1798 N N . VAL A 1 229 ? -14.495 -5.718 24.102 1.00 97.31 229 VAL A N 1
ATOM 1799 C CA . VAL A 1 229 ? -14.102 -4.664 23.151 1.00 97.31 229 VAL A CA 1
ATOM 1800 C C . VAL A 1 229 ? -13.130 -3.676 23.795 1.00 97.31 229 VAL A C 1
ATOM 1802 O O . VAL A 1 229 ? -12.076 -3.392 23.225 1.00 97.31 229 VAL A O 1
ATOM 1805 N N . ASN A 1 230 ? -13.427 -3.204 25.009 1.00 97.12 230 ASN A N 1
ATOM 1806 C CA . ASN A 1 230 ? -12.542 -2.310 25.757 1.00 97.12 230 ASN A CA 1
ATOM 1807 C C . ASN A 1 230 ? -11.158 -2.948 25.981 1.00 97.12 230 ASN A C 1
ATOM 1809 O O . ASN A 1 230 ? -10.133 -2.355 25.639 1.00 97.12 230 ASN A O 1
ATOM 1813 N N . ALA A 1 231 ? -11.113 -4.186 26.486 1.00 96.81 231 ALA A N 1
ATOM 1814 C CA . ALA A 1 231 ? -9.856 -4.897 26.713 1.00 96.81 231 ALA A CA 1
ATOM 1815 C C . ALA A 1 231 ? -9.048 -5.078 25.415 1.00 96.81 231 ALA A C 1
ATOM 1817 O O . ALA A 1 231 ? -7.840 -4.829 25.407 1.00 96.81 231 ALA A O 1
ATOM 1818 N N . ALA A 1 232 ? -9.709 -5.449 24.313 1.00 96.94 232 ALA A N 1
ATOM 1819 C CA . ALA A 1 232 ? -9.071 -5.641 23.015 1.00 96.94 232 ALA A CA 1
ATOM 1820 C C . ALA A 1 232 ? -8.523 -4.334 22.421 1.00 96.94 232 ALA A C 1
ATOM 1822 O O . ALA A 1 232 ? -7.398 -4.319 21.920 1.00 96.94 232 ALA A O 1
ATOM 1823 N N . LEU A 1 233 ? -9.257 -3.221 22.516 1.00 96.94 233 LEU A N 1
ATOM 1824 C CA . LEU A 1 233 ? -8.793 -1.911 22.043 1.00 96.94 233 LEU A CA 1
ATOM 1825 C C . LEU A 1 233 ? -7.622 -1.376 22.867 1.00 96.94 233 LEU A C 1
ATOM 1827 O O . LEU A 1 233 ? -6.676 -0.819 22.304 1.00 96.94 233 LEU A O 1
ATOM 1831 N N . VAL A 1 234 ? -7.641 -1.575 24.187 1.00 95.12 234 VAL A N 1
ATOM 1832 C CA . VAL A 1 234 ? -6.521 -1.208 25.064 1.00 95.12 234 VAL A CA 1
ATOM 1833 C C . VAL A 1 234 ? -5.280 -2.046 24.745 1.00 95.12 234 VAL A C 1
ATOM 1835 O O . VAL A 1 234 ? -4.182 -1.491 24.638 1.00 95.12 234 VAL A O 1
ATOM 1838 N N . ASP A 1 235 ? -5.433 -3.361 24.563 1.00 94.94 235 ASP A N 1
ATOM 1839 C CA . ASP A 1 235 ? -4.317 -4.243 24.206 1.00 94.94 235 ASP A CA 1
ATOM 1840 C C . ASP A 1 235 ? -3.760 -3.913 22.813 1.00 94.94 235 ASP A C 1
ATOM 1842 O O . ASP A 1 235 ? -2.553 -3.717 22.655 1.00 94.94 235 ASP A O 1
ATOM 1846 N N . THR A 1 236 ? -4.636 -3.732 21.821 1.00 94.25 236 THR A N 1
ATOM 1847 C CA . THR A 1 236 ? -4.258 -3.335 20.456 1.00 94.25 236 THR A CA 1
ATOM 1848 C C . THR A 1 236 ? -3.532 -1.993 20.461 1.00 94.25 236 THR A C 1
ATOM 1850 O O . THR A 1 236 ? -2.448 -1.893 19.891 1.00 94.25 236 THR A O 1
ATOM 1853 N N . SER A 1 237 ? -4.045 -0.989 21.184 1.00 93.12 237 SER A N 1
ATOM 1854 C CA . SER A 1 237 ? -3.394 0.321 21.343 1.00 93.12 237 SER A CA 1
ATOM 1855 C C . SER A 1 237 ? -1.975 0.183 21.903 1.00 93.12 237 SER A C 1
ATOM 1857 O O . SER A 1 237 ? -1.034 0.796 21.393 1.00 93.12 237 SER A O 1
ATOM 1859 N N . ARG A 1 238 ? -1.792 -0.658 22.931 1.00 91.25 238 ARG A N 1
ATOM 1860 C CA . ARG A 1 238 ? -0.481 -0.910 23.547 1.00 91.25 238 ARG A CA 1
ATOM 1861 C C . ARG A 1 238 ? 0.480 -1.600 22.580 1.00 91.25 238 ARG A C 1
ATOM 1863 O O . ARG A 1 238 ? 1.646 -1.211 22.498 1.00 91.25 238 ARG A O 1
ATOM 1870 N N . ARG A 1 239 ? 0.020 -2.612 21.841 1.00 89.19 239 ARG A N 1
ATOM 1871 C CA . ARG A 1 239 ? 0.849 -3.326 20.855 1.00 89.19 239 ARG A CA 1
ATOM 1872 C C . ARG A 1 239 ? 1.240 -2.421 19.690 1.00 89.19 239 ARG A C 1
ATOM 1874 O O . ARG A 1 239 ? 2.412 -2.394 19.324 1.00 89.19 239 ARG A O 1
ATOM 1881 N N . ALA A 1 240 ? 0.283 -1.655 19.172 1.00 88.44 240 ALA A N 1
ATOM 1882 C CA . ALA A 1 240 ? 0.429 -0.762 18.029 1.00 88.44 240 ALA A CA 1
ATOM 1883 C C . ALA A 1 240 ? 1.331 0.441 18.333 1.00 88.44 240 ALA A C 1
ATOM 1885 O O . ALA A 1 240 ? 2.368 0.641 17.705 1.00 88.44 240 ALA A O 1
ATOM 1886 N N . LEU A 1 241 ? 0.984 1.224 19.354 1.00 88.56 241 LEU A N 1
ATOM 1887 C CA . LEU A 1 241 ? 1.618 2.518 19.619 1.00 88.56 241 LEU A CA 1
ATOM 1888 C C . LEU A 1 241 ? 2.676 2.437 20.726 1.00 88.56 241 LEU A C 1
ATOM 1890 O O . LEU A 1 241 ? 3.590 3.258 20.791 1.00 88.56 241 LEU A O 1
ATOM 1894 N N . GLY A 1 242 ? 2.640 1.393 21.557 1.00 86.75 242 GLY A N 1
ATOM 1895 C CA . GLY A 1 242 ? 3.466 1.306 22.759 1.00 86.75 242 GLY A CA 1
ATOM 1896 C C . GLY A 1 242 ? 2.847 2.109 23.900 1.00 86.75 242 GLY A C 1
ATOM 1897 O O . GLY A 1 242 ? 1.695 1.890 24.274 1.00 86.75 242 GLY A O 1
ATOM 1898 N N . GLY A 1 243 ? 3.622 3.026 24.481 1.00 83.12 243 GLY A N 1
ATOM 1899 C CA . GLY A 1 243 ? 3.129 3.929 25.517 1.00 83.12 243 GLY A CA 1
ATOM 1900 C C . GLY A 1 243 ? 2.134 4.934 24.941 1.00 83.12 243 GLY A C 1
ATOM 1901 O O . GLY A 1 243 ? 2.451 5.658 24.004 1.00 83.12 243 GLY A O 1
ATOM 1902 N N . LEU A 1 244 ? 0.933 4.989 25.512 1.00 84.00 244 LEU A N 1
ATOM 1903 C CA . LEU A 1 244 ? -0.104 5.923 25.071 1.00 84.00 244 LEU A CA 1
ATOM 1904 C C . LEU A 1 244 ? 0.109 7.298 25.706 1.00 84.00 244 LEU A C 1
ATOM 1906 O O . LEU A 1 244 ? 0.266 7.369 26.929 1.00 84.00 244 LEU A O 1
ATOM 1910 N N . SER A 1 245 ? 0.077 8.363 24.901 1.00 90.50 245 SER A N 1
ATOM 1911 C CA . SER A 1 245 ? 0.033 9.737 25.412 1.00 90.50 245 SER A CA 1
ATOM 1912 C C . SER A 1 245 ? -1.279 9.988 26.156 1.00 90.50 245 SER A C 1
ATOM 1914 O O . SER A 1 245 ? -2.286 9.322 25.907 1.00 90.50 245 SER A O 1
ATOM 1916 N N . GLU A 1 246 ? -1.284 10.952 27.073 1.00 93.56 246 GLU A N 1
ATOM 1917 C CA . GLU A 1 246 ? -2.491 11.315 27.822 1.00 93.56 246 GLU A CA 1
ATOM 1918 C C . GLU A 1 246 ? -3.629 11.750 26.889 1.00 93.56 246 GLU A C 1
ATOM 1920 O O . GLU A 1 246 ? -4.741 11.241 27.003 1.00 93.56 246 GLU A O 1
ATOM 1925 N N . GLY A 1 247 ? -3.323 12.577 25.882 1.00 94.00 247 GLY A N 1
ATOM 1926 C CA . GLY A 1 247 ? -4.303 13.009 24.885 1.00 94.00 247 GLY A CA 1
ATOM 1927 C C . GLY A 1 247 ? -4.890 11.859 24.061 1.00 94.00 247 GLY A C 1
ATOM 1928 O O . GLY A 1 247 ? -6.084 11.863 23.776 1.00 94.00 247 GLY A O 1
ATOM 1929 N N . TYR A 1 248 ? -4.093 10.841 23.715 1.00 94.69 248 TYR A N 1
ATOM 1930 C CA . TYR A 1 248 ? -4.626 9.648 23.050 1.00 94.69 248 TYR A CA 1
ATOM 1931 C C . TYR A 1 248 ? -5.534 8.841 23.989 1.00 94.69 248 TYR A C 1
ATOM 1933 O O . TYR A 1 248 ? -6.608 8.410 23.577 1.00 94.69 248 TYR A O 1
ATOM 1941 N N . ARG A 1 249 ? -5.133 8.649 25.257 1.00 95.75 249 ARG A N 1
ATOM 1942 C CA . ARG A 1 249 ? -5.957 7.929 26.246 1.00 95.75 249 ARG A CA 1
ATOM 1943 C C . ARG A 1 249 ? -7.298 8.618 26.468 1.00 95.75 249 ARG A C 1
ATOM 1945 O O . ARG A 1 249 ? -8.296 7.917 26.574 1.00 95.75 249 ARG A O 1
ATOM 1952 N N . ALA A 1 250 ? -7.313 9.949 26.527 1.00 96.50 250 ALA A N 1
ATOM 1953 C CA . ALA A 1 250 ? -8.542 10.725 26.640 1.00 96.50 250 ALA A CA 1
ATOM 1954 C C . ALA A 1 250 ? -9.479 10.428 25.461 1.00 96.50 250 ALA A C 1
ATOM 1956 O O . ALA A 1 250 ? -10.566 9.911 25.682 1.00 96.50 250 ALA A O 1
ATOM 1957 N N . ARG A 1 251 ? -9.001 10.579 24.216 1.00 97.38 251 ARG A N 1
ATOM 1958 C CA . ARG A 1 251 ? -9.813 10.289 23.020 1.00 97.38 251 ARG A CA 1
ATOM 1959 C C . ARG A 1 251 ? -10.323 8.848 22.963 1.00 97.38 251 ARG A C 1
ATOM 1961 O O . ARG A 1 251 ? -11.476 8.621 22.615 1.00 97.38 251 ARG A O 1
ATOM 1968 N N . LEU A 1 252 ? -9.482 7.869 23.311 1.00 96.94 252 LEU A N 1
ATOM 1969 C CA . LEU A 1 252 ? -9.909 6.469 23.364 1.00 96.94 252 LEU A CA 1
ATOM 1970 C C . LEU A 1 252 ? -11.016 6.265 24.409 1.00 96.94 252 LEU A C 1
ATOM 1972 O O . LEU A 1 252 ? -11.989 5.567 24.138 1.00 96.94 252 LEU A O 1
ATOM 1976 N N . ASN A 1 253 ? -10.886 6.874 25.589 1.00 97.00 253 ASN A N 1
ATOM 1977 C CA . ASN A 1 253 ? -11.909 6.792 26.628 1.00 97.00 253 ASN A CA 1
ATOM 1978 C C . ASN A 1 253 ? -13.213 7.464 26.198 1.00 97.00 253 ASN A C 1
ATOM 1980 O O . ASN A 1 253 ? -14.273 6.906 26.476 1.00 97.00 253 ASN A O 1
ATOM 1984 N N . ASP A 1 254 ? -13.139 8.607 25.519 1.00 97.44 254 ASP A N 1
ATOM 1985 C CA . ASP A 1 254 ? -14.312 9.329 25.024 1.00 97.44 254 ASP A CA 1
ATOM 1986 C C . ASP A 1 254 ? -15.094 8.459 24.033 1.00 97.44 254 ASP A C 1
ATOM 1988 O O . ASP A 1 254 ? -16.291 8.245 24.223 1.00 97.44 254 ASP A O 1
ATOM 1992 N N . VAL A 1 255 ? -14.408 7.855 23.052 1.00 97.81 255 VAL A N 1
ATOM 1993 C CA . VAL A 1 255 ? -15.038 6.938 22.085 1.00 97.81 255 VAL A CA 1
ATOM 1994 C C . VAL A 1 255 ? -15.621 5.704 22.774 1.00 97.81 255 VAL A C 1
ATOM 1996 O O . VAL A 1 255 ? -16.780 5.363 22.551 1.00 97.81 255 VAL A O 1
ATOM 1999 N N . LEU A 1 256 ? -14.861 5.044 23.655 1.00 97.19 256 LEU A N 1
ATOM 2000 C CA . LEU A 1 256 ? -15.355 3.867 24.380 1.00 97.19 256 LEU A CA 1
ATOM 2001 C C . LEU A 1 256 ? -16.584 4.187 25.243 1.00 97.19 256 LEU A C 1
ATOM 2003 O O . LEU A 1 256 ? -17.465 3.342 25.381 1.00 97.19 256 LEU A O 1
ATOM 2007 N N . THR A 1 257 ? -16.642 5.380 25.835 1.00 96.81 257 THR A N 1
ATOM 2008 C CA . THR A 1 257 ? -17.770 5.810 26.672 1.00 96.81 257 THR A CA 1
ATOM 2009 C C . THR A 1 257 ? -18.991 6.138 25.814 1.00 96.81 257 THR A C 1
ATOM 2011 O O . THR A 1 257 ? -20.084 5.656 26.107 1.00 96.81 257 THR A O 1
ATOM 2014 N N . ALA A 1 258 ? -18.814 6.892 24.723 1.00 96.19 258 ALA A N 1
ATOM 2015 C CA . ALA A 1 258 ? -19.892 7.249 23.797 1.00 96.19 258 ALA A CA 1
ATOM 2016 C C . ALA A 1 258 ? -20.582 6.006 23.199 1.00 96.19 258 ALA A C 1
ATOM 2018 O O . ALA A 1 258 ? -21.816 5.912 23.163 1.00 96.19 258 ALA A O 1
ATOM 2019 N N . GLU A 1 259 ? -19.790 4.999 22.831 1.00 96.69 259 GLU A N 1
ATOM 2020 C CA . GLU A 1 259 ? -20.294 3.755 22.242 1.00 96.69 259 GLU A CA 1
ATOM 2021 C C . GLU A 1 259 ? -20.764 2.721 23.283 1.00 96.69 259 GLU A C 1
ATOM 2023 O O . GLU A 1 259 ? -21.287 1.663 22.935 1.00 96.69 259 GLU A O 1
ATOM 2028 N N . GLY A 1 260 ? -20.660 3.025 24.583 1.00 94.19 260 GLY A N 1
ATOM 2029 C CA . GLY A 1 260 ? -21.114 2.145 25.666 1.00 94.19 260 GLY A CA 1
ATOM 2030 C C . GLY A 1 260 ? -20.192 0.951 25.943 1.00 94.19 260 GLY A C 1
ATOM 2031 O O . GLY A 1 260 ? -20.591 0.007 26.620 1.00 94.19 260 GLY A O 1
ATOM 2032 N N . CYS A 1 261 ? -18.957 0.984 25.444 1.00 92.19 261 CYS A N 1
ATOM 2033 C CA . CYS A 1 261 ? -17.915 -0.005 25.737 1.00 92.19 261 CYS A CA 1
ATOM 2034 C C . CYS A 1 261 ? -17.279 0.200 27.120 1.00 92.19 261 CYS A C 1
ATOM 2036 O O . CYS A 1 261 ? -16.596 -0.685 27.640 1.00 92.19 261 CYS A O 1
ATOM 2038 N N . ARG A 1 262 ? -17.474 1.379 27.717 1.00 89.69 262 ARG A N 1
ATOM 2039 C CA . ARG A 1 262 ? -16.998 1.729 29.052 1.00 89.69 262 ARG A CA 1
ATOM 2040 C C . ARG A 1 262 ? -18.110 2.439 29.819 1.00 89.69 262 ARG A C 1
ATOM 2042 O O . ARG A 1 262 ? -18.659 3.419 29.327 1.00 89.69 262 ARG A O 1
ATOM 2049 N N . GLN A 1 263 ? -18.428 1.906 30.996 1.00 76.44 263 GLN A N 1
ATOM 2050 C CA . GLN A 1 263 ? -19.374 2.472 31.960 1.00 76.44 263 GLN A CA 1
ATOM 2051 C C . GLN A 1 263 ? -18.615 3.072 33.141 1.00 76.44 263 GLN A C 1
ATOM 2053 O O . GLN A 1 263 ? -17.518 2.544 33.455 1.00 76.44 263 GLN A O 1
#

Sequence (263 aa):
ILAIDDGIAEANFQLGQIYLSENRPDEARELFWKAVDRDLVLKRLPGKFRDVSMEFVTRNEFPYVDEMALLDAGTDTGVLGYNRLDDDVHPSIEGQFILAAGMARAALDYGLLPAEAYTADPARQPDFSDYESHIGFDANAAGQIAYLKAAHNYLTFGRFRQRLRWDPRPDVLLQFIIDELAIANAYTPDAASRYLGTVLNLYLGRTDDAAQLVAALDCRASAEQAQRVNAALVDTSRRALGGLSEGYRARLNDVLTAEGCRQ

Foldseek 3Di:
DCVVPVLALVVLQVVLVVCVVVLNNVSSVVSNLSSQLSDPDPPDPRVVVVVVVVVVCVVVVHQDFPLLQQQLPPDPSSDDDVVQAVDPDHGDPLSVLSVVLRVVVSCVVVVVDDPVVHDPDPVPPPPCVCVCVVVVVDLQVLLVVLLVVLCCLQQVVCCLLVVVVPPPCNVVVCVSSLVSLVSNCVRPVDLLSLLLNLLSCLVVVNLVSNLVSLLVQQLVVDLVSLQVSLVSSVVSNCSRNNDDDPSSVVSSVVSSVVSNSDD

Secondary structure (DSSP, 8-state):
-TTT-TT-HHHHHHHHHHHHHTT-HHHHHHHHHHHHHH-SSTTSPPHHHHHHHHHHHHHTT-----HHHHHHTT-TTS--STTTBSSSSPBPHHHHHHHHHHHHHHHHHTTSS-GGG----GGG----TTHHHHTT--HHHHHHHHHHHHHIIIIIS-HHHHHTTT-S-HHHHHHHHHHHHHHHHHHS--HHHHHHHHHHHHHTT-HHHHHHHHHTT-GGG-HHHHHHHHHHHHHHHHHHHSSPPHHHHHHHHHHHHHTTS--